Protein AF-A0A653DDN2-F1 (afdb_monomer_lite)

Secondary structure (DSSP, 8-state):
--SSHHHHHHHHHHHHHHHHHTTSTTS--------------------------PPPPPPPP-GGGGTSTTTTTTEEE-S---TTT----EEETTTTEEE-S-HHHHHHHHTSHHHHHHHHHHHHSPPHHHHT-THHHHHHHHHHHHHHHHHHHTT--TTHHHHHHHHHHHH-TT-HHHHH----HHHHHHIIIIIIIHHHHHHHHHH--

Sequence (209 aa):
MDRYLVKSSIEESRGTQRELQLLQECNGMSESTEPVASSSTSSSSSISTRKMKSKRRVHRFNNLWLEDENFKDWLVKSEKSTKTCGYEYAYCKVCDVTIFPNKTDILRHKKSDKHSSLTRTIQKNKKISSLLDKSHYYKVKTAEIKLAAALVEGNVPFLFMDTLAPLLPQIFPDSKIACDLASKRTKTTSIIKENLGKYFQNEICTHLR

Organism: Callosobruchus maculatus (NCBI:txid64391)

Foldseek 3Di:
DPDVVVVVVVVVVVVVVVVVVVVPVPDDDDDDDDDDDDDDDDDDDDDDPPDDPPDDDAAEADPVLCVDPLRVVFKDWDPPPPPVRRHTWIAGNQQRDTFGRDPVRVVVVCVDPSNVVSVVVVVPDDDVVVVPPCVLVVLLVVVLLVVLVVCVVVVHQQQVLQVVLVCQCVVCVPDPSSVPNDDHSVNSVCCCVPPVVVVVVVVVVVVVD

pLDDT: mean 73.75, std 21.45, range [27.23, 95.19]

Structure (mmCIF, N/CA/C/O backbone):
data_AF-A0A653DDN2-F1
#
_entry.id   AF-A0A653DDN2-F1
#
loop_
_atom_site.group_PDB
_atom_site.id
_atom_site.type_symbol
_atom_site.label_atom_id
_atom_site.label_alt_id
_atom_site.label_comp_id
_atom_site.label_asym_id
_atom_site.label_entity_id
_atom_site.label_seq_id
_atom_site.pdbx_PDB_ins_code
_atom_site.Cartn_x
_atom_site.Cartn_y
_atom_site.Cartn_z
_atom_site.occupancy
_atom_site.B_iso_or_equiv
_atom_site.auth_seq_id
_atom_site.auth_comp_id
_atom_site.auth_asym_id
_atom_site.auth_atom_id
_atom_site.pdbx_PDB_model_num
ATOM 1 N N . MET A 1 1 ? -5.060 33.738 6.399 1.00 50.16 1 MET A N 1
ATOM 2 C CA . MET A 1 1 ? -4.522 32.445 5.933 1.00 50.16 1 MET A CA 1
ATOM 3 C C . MET A 1 1 ? -3.633 32.710 4.711 1.00 50.16 1 MET A C 1
ATOM 5 O O . MET A 1 1 ? -3.815 32.085 3.683 1.00 50.16 1 MET A O 1
ATOM 9 N N . ASP A 1 2 ? -2.643 33.617 4.801 1.00 47.53 2 ASP A N 1
ATOM 10 C CA . ASP A 1 2 ? -2.108 34.294 3.593 1.00 47.53 2 ASP A CA 1
ATOM 11 C C . ASP A 1 2 ? -0.578 34.457 3.590 1.00 47.53 2 ASP A C 1
ATOM 13 O O . ASP A 1 2 ? -0.046 35.522 3.301 1.00 47.53 2 ASP A O 1
ATOM 17 N N . ARG A 1 3 ? 0.175 33.409 3.953 1.00 41.28 3 ARG A N 1
ATOM 18 C CA . ARG A 1 3 ? 1.652 33.397 3.789 1.00 41.28 3 ARG A CA 1
ATOM 19 C C . ARG A 1 3 ? 2.180 32.295 2.875 1.00 41.28 3 ARG A C 1
ATOM 21 O O . ARG A 1 3 ? 3.352 32.329 2.511 1.00 41.28 3 ARG A O 1
ATOM 28 N N . TYR A 1 4 ? 1.337 31.339 2.494 1.00 41.81 4 TYR A N 1
ATOM 29 C CA . TYR A 1 4 ? 1.745 30.208 1.658 1.00 41.81 4 TYR A CA 1
ATOM 30 C C . TYR A 1 4 ? 1.608 30.482 0.156 1.00 41.81 4 TYR A C 1
ATOM 32 O O . TYR A 1 4 ? 2.406 29.966 -0.617 1.00 41.81 4 TYR A O 1
ATOM 40 N N . LEU A 1 5 ? 0.685 31.356 -0.260 1.00 44.28 5 LEU A N 1
ATOM 41 C CA . LEU A 1 5 ? 0.476 31.657 -1.682 1.00 44.28 5 LEU A CA 1
ATOM 42 C C . LEU A 1 5 ? 1.588 32.537 -2.282 1.00 44.28 5 LEU A C 1
ATOM 44 O O . LEU A 1 5 ? 2.005 32.305 -3.411 1.00 44.28 5 LEU A O 1
ATOM 48 N N . VAL A 1 6 ? 2.167 33.459 -1.503 1.00 47.09 6 VAL A N 1
ATOM 49 C CA . VAL A 1 6 ? 3.211 34.391 -1.984 1.00 47.09 6 VAL A CA 1
ATOM 50 C C . VAL A 1 6 ? 4.551 33.696 -2.275 1.00 47.09 6 VAL A C 1
ATOM 52 O O . VAL A 1 6 ? 5.311 34.154 -3.122 1.00 47.09 6 VAL A O 1
ATOM 55 N N . LYS A 1 7 ? 4.852 32.565 -1.619 1.00 41.94 7 LYS A N 1
ATOM 56 C CA . LYS A 1 7 ? 6.116 31.841 -1.845 1.00 41.94 7 LYS A CA 1
ATOM 57 C C . LYS A 1 7 ? 6.149 31.098 -3.184 1.00 41.94 7 LYS A C 1
ATOM 59 O O . LYS A 1 7 ? 7.211 31.033 -3.790 1.00 41.94 7 LYS A O 1
ATOM 64 N N . SER A 1 8 ? 4.997 30.628 -3.670 1.00 43.97 8 SER A N 1
ATOM 65 C CA . SER A 1 8 ? 4.909 29.892 -4.940 1.00 43.97 8 SER A CA 1
ATOM 66 C C . SER A 1 8 ? 5.219 30.769 -6.163 1.00 43.97 8 SER A C 1
ATOM 68 O O . SER A 1 8 ? 6.001 30.372 -7.020 1.00 43.97 8 SER A O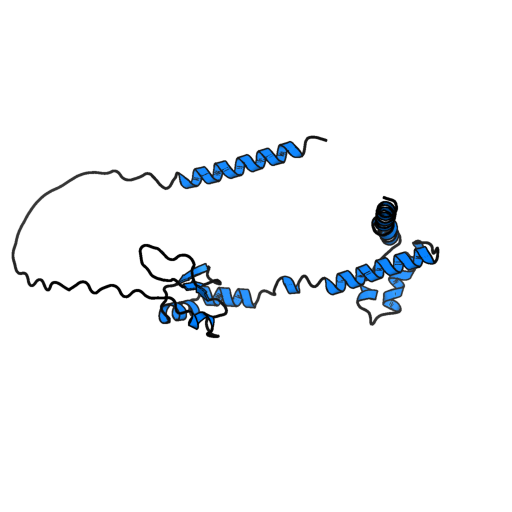 1
ATOM 70 N N . SER A 1 9 ? 4.732 32.014 -6.189 1.00 39.81 9 SER A N 1
ATOM 71 C CA . SER A 1 9 ? 4.960 32.931 -7.318 1.00 39.81 9 SER A CA 1
ATOM 72 C C . SER A 1 9 ? 6.394 33.483 -7.404 1.00 39.81 9 SER A C 1
ATOM 74 O O . SER A 1 9 ? 6.839 33.891 -8.478 1.00 39.81 9 SER A O 1
ATOM 76 N N . ILE A 1 10 ? 7.149 33.488 -6.296 1.00 46.50 10 ILE A N 1
ATOM 77 C CA . ILE A 1 10 ? 8.544 33.970 -6.267 1.00 46.50 10 ILE A CA 1
ATOM 78 C C . ILE A 1 10 ? 9.524 32.894 -6.769 1.00 46.50 10 ILE A C 1
ATOM 80 O O . ILE A 1 10 ? 10.566 33.238 -7.328 1.00 46.50 10 ILE A O 1
ATOM 84 N N . GLU A 1 11 ? 9.208 31.603 -6.619 1.00 43.03 11 GLU A N 1
ATOM 85 C CA . GLU A 1 11 ? 10.050 30.511 -7.136 1.00 43.03 11 GLU A CA 1
ATOM 86 C C . GLU A 1 11 ? 9.885 30.304 -8.649 1.00 43.03 11 GLU A C 1
ATOM 88 O O . GLU A 1 11 ? 10.879 30.072 -9.339 1.00 43.03 11 GLU A O 1
ATOM 93 N N . GLU A 1 12 ? 8.683 30.510 -9.193 1.00 44.47 12 GLU A N 1
ATOM 94 C CA . GLU A 1 12 ? 8.408 30.404 -10.637 1.00 44.47 12 GLU A CA 1
ATOM 95 C C . GLU A 1 12 ? 9.131 31.479 -11.470 1.00 44.47 12 GLU A C 1
ATOM 97 O O . GLU A 1 12 ? 9.590 31.220 -12.582 1.00 44.47 12 GLU A O 1
ATOM 102 N N . SER A 1 13 ? 9.337 32.669 -10.896 1.00 44.38 13 SER A N 1
ATOM 103 C CA . SER A 1 13 ? 10.037 33.780 -11.564 1.00 44.38 13 SER A CA 1
ATOM 104 C C . SER A 1 13 ? 11.568 33.627 -11.586 1.00 44.38 13 SER A C 1
ATOM 106 O O . SER A 1 13 ? 12.252 34.326 -12.331 1.00 44.38 13 SER A O 1
ATOM 108 N N . ARG A 1 14 ? 12.137 32.724 -10.771 1.00 44.31 14 ARG A N 1
ATOM 109 C CA . ARG A 1 14 ? 13.596 32.492 -10.685 1.00 44.31 14 ARG A CA 1
ATOM 110 C C . ARG A 1 14 ? 14.088 31.389 -11.623 1.00 44.31 14 ARG A C 1
ATOM 112 O O . ARG A 1 14 ? 15.281 31.354 -11.925 1.00 44.31 14 ARG A O 1
ATOM 119 N N . GLY A 1 15 ? 13.196 30.509 -12.082 1.00 41.41 15 GLY A N 1
ATOM 120 C CA . GLY A 1 15 ? 13.518 29.465 -13.061 1.00 41.41 15 GLY A CA 1
ATOM 121 C C . GLY A 1 15 ? 13.727 30.023 -14.470 1.00 41.41 15 GLY A C 1
ATOM 122 O O . GLY A 1 15 ? 14.688 29.665 -15.144 1.00 41.41 15 GLY A O 1
ATOM 123 N N . THR A 1 16 ? 12.901 30.987 -14.872 1.00 50.91 16 THR A N 1
ATOM 124 C CA . THR A 1 16 ? 12.880 31.544 -16.234 1.00 50.91 16 THR A CA 1
ATOM 125 C C . THR A 1 16 ? 14.055 32.476 -16.548 1.00 50.91 16 THR A C 1
ATOM 127 O O . THR A 1 16 ? 14.498 32.537 -17.693 1.00 50.91 16 THR A O 1
ATOM 130 N N . GLN A 1 17 ? 14.641 33.152 -15.550 1.00 42.66 17 GLN A N 1
ATOM 131 C CA . GLN A 1 17 ? 15.817 34.012 -15.769 1.00 42.66 17 GLN A CA 1
ATOM 132 C C . GLN A 1 17 ? 17.132 33.239 -15.954 1.00 42.66 17 GLN A C 1
ATOM 134 O O . GLN A 1 17 ? 18.019 33.712 -16.660 1.00 42.66 17 GLN A O 1
ATOM 139 N N . ARG A 1 18 ? 17.272 32.038 -15.373 1.00 44.75 18 ARG A N 1
ATOM 140 C CA . ARG A 1 18 ? 18.480 31.210 -15.557 1.00 44.75 18 ARG A CA 1
ATOM 141 C C . ARG A 1 18 ? 18.531 30.522 -16.919 1.00 44.75 18 ARG A C 1
ATOM 143 O O . ARG A 1 18 ? 19.618 30.287 -17.436 1.00 44.75 18 ARG A O 1
ATOM 150 N N . GLU A 1 19 ? 17.374 30.239 -17.507 1.00 43.59 19 GLU A N 1
ATOM 151 C CA . GLU A 1 19 ? 17.271 29.589 -18.816 1.00 43.59 19 GLU A CA 1
ATOM 152 C C . GLU A 1 19 ? 17.578 30.559 -19.972 1.00 43.59 19 GLU A C 1
ATOM 154 O O . GLU A 1 19 ? 18.193 30.172 -20.964 1.00 43.59 19 GLU A O 1
ATOM 159 N N . LEU A 1 20 ? 17.269 31.851 -19.801 1.00 46.97 20 LEU A N 1
ATOM 160 C CA . LEU A 1 20 ? 17.600 32.905 -20.770 1.00 46.97 20 LEU A CA 1
ATOM 161 C C . LEU A 1 20 ? 19.080 33.324 -20.756 1.00 46.97 20 LEU A C 1
ATOM 163 O O . LEU A 1 20 ? 19.569 33.836 -21.759 1.00 46.97 20 LEU A O 1
ATOM 167 N N . GLN A 1 21 ? 19.817 33.074 -19.670 1.00 44.03 21 GLN A N 1
ATOM 168 C CA . GLN A 1 21 ? 21.231 33.458 -19.584 1.00 44.03 21 GLN A CA 1
ATOM 169 C C . GLN A 1 21 ? 22.183 32.439 -20.240 1.00 44.03 21 GLN A C 1
ATOM 171 O O . GLN A 1 21 ? 23.237 32.826 -20.733 1.00 44.03 21 GLN A O 1
ATOM 176 N N . LEU A 1 22 ? 21.789 31.164 -20.345 1.00 45.53 22 LEU A N 1
ATOM 177 C CA . LEU A 1 22 ? 22.602 30.120 -20.990 1.00 45.53 22 LEU A CA 1
ATOM 178 C C . LEU A 1 22 ? 22.507 30.104 -22.525 1.00 45.53 22 LEU A C 1
ATOM 180 O O . LEU A 1 22 ? 23.356 29.510 -23.185 1.00 45.53 22 LEU A O 1
ATOM 184 N N . LEU A 1 23 ? 21.509 30.770 -23.115 1.00 42.84 23 LEU A N 1
ATOM 185 C CA . LEU A 1 23 ? 21.359 30.861 -24.574 1.00 42.84 23 LEU A CA 1
ATOM 186 C C . LEU A 1 23 ? 22.094 32.060 -25.195 1.00 42.84 23 LEU A C 1
ATOM 188 O O . LEU A 1 23 ? 22.211 32.129 -26.418 1.00 42.84 23 LEU A O 1
ATOM 192 N N . GLN A 1 24 ? 22.627 32.976 -24.382 1.00 46.59 24 GLN A N 1
ATOM 193 C CA . GLN A 1 24 ? 23.311 34.177 -24.869 1.00 46.59 24 GLN A CA 1
ATOM 194 C C . GLN A 1 24 ? 24.842 34.009 -24.989 1.00 46.59 24 GLN A C 1
ATOM 196 O O . GLN A 1 24 ? 25.486 34.795 -25.677 1.00 46.59 24 GLN A O 1
ATOM 201 N N . GLU A 1 25 ? 25.441 32.970 -24.396 1.00 40.81 25 GLU A N 1
ATOM 202 C CA . GLU A 1 25 ? 26.907 32.782 -24.364 1.00 40.81 25 GLU A CA 1
ATOM 203 C C . GLU A 1 25 ? 27.499 32.076 -25.603 1.00 40.81 25 GLU A C 1
ATOM 205 O O . GLU A 1 25 ? 28.709 31.894 -25.692 1.00 40.81 25 GLU A O 1
ATOM 210 N N . CYS A 1 26 ? 26.687 31.694 -26.596 1.00 38.41 26 CYS A N 1
ATOM 211 C CA . CYS A 1 26 ? 27.179 31.018 -27.811 1.00 38.41 26 CYS A CA 1
ATOM 212 C C . CYS A 1 26 ? 27.351 31.932 -29.036 1.00 38.41 26 CYS A C 1
ATOM 214 O O . CYS A 1 26 ? 27.778 31.454 -30.085 1.00 38.41 26 CYS A O 1
ATOM 216 N N . ASN A 1 27 ? 27.063 33.232 -28.926 1.00 46.31 27 ASN A N 1
ATOM 217 C CA . ASN A 1 27 ? 27.218 34.187 -30.025 1.00 46.31 27 ASN A CA 1
ATOM 218 C C . ASN A 1 27 ? 28.192 35.307 -29.639 1.00 46.31 27 ASN A C 1
ATOM 220 O O . ASN A 1 27 ? 27.782 36.371 -29.187 1.00 46.31 27 ASN A O 1
ATOM 224 N N . GLY A 1 28 ? 29.488 35.079 -29.852 1.00 34.41 28 GLY A N 1
ATOM 225 C CA . GLY A 1 28 ? 30.469 36.160 -29.798 1.00 34.41 28 GLY A CA 1
ATOM 226 C C . GLY A 1 28 ? 31.895 35.690 -29.577 1.00 34.41 28 GLY A C 1
ATOM 227 O O . GLY A 1 28 ? 32.361 35.719 -28.453 1.00 34.41 28 GLY A O 1
ATOM 228 N N . MET A 1 29 ? 32.590 35.292 -30.646 1.00 28.94 29 MET A N 1
ATOM 229 C CA . MET A 1 29 ? 33.992 35.678 -30.859 1.00 28.94 29 MET A CA 1
ATOM 230 C C . MET A 1 29 ? 34.437 35.255 -32.266 1.00 28.94 29 MET A C 1
ATOM 232 O O . MET A 1 29 ? 34.810 34.111 -32.512 1.00 28.94 29 MET A O 1
ATOM 236 N N . SER A 1 30 ? 34.408 36.204 -33.199 1.00 32.06 30 SER A N 1
ATOM 237 C CA . SER A 1 30 ? 35.214 36.156 -34.417 1.00 32.06 30 SER A CA 1
ATOM 238 C C . SER A 1 30 ? 35.640 37.575 -34.767 1.00 32.06 30 SER A C 1
ATOM 240 O O . SER A 1 30 ? 34.836 38.327 -35.306 1.00 32.06 30 SER A O 1
ATOM 242 N N . GLU A 1 31 ? 36.891 37.924 -34.479 1.00 27.62 31 GLU A N 1
ATOM 243 C CA . GLU A 1 31 ? 37.599 38.978 -35.204 1.00 27.62 31 GLU A CA 1
ATOM 244 C C . GLU A 1 31 ? 39.106 38.806 -35.017 1.00 27.62 31 GLU A C 1
ATOM 246 O O . GLU A 1 31 ? 39.598 38.813 -33.891 1.00 27.62 31 GLU A O 1
ATOM 251 N N . SER A 1 32 ? 39.826 38.609 -36.121 1.00 27.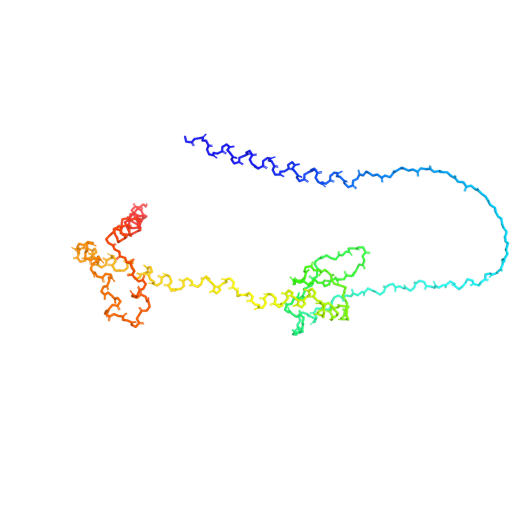23 32 SER A N 1
ATOM 252 C CA . SER A 1 32 ? 41.237 38.974 -36.293 1.00 27.23 32 SER A CA 1
ATOM 253 C C . SER A 1 32 ? 41.591 38.862 -37.775 1.00 27.23 32 SER A C 1
ATOM 255 O O . SER A 1 32 ? 41.591 37.779 -38.360 1.00 27.23 32 SER A O 1
ATOM 257 N N . THR A 1 33 ? 41.848 40.018 -38.364 1.00 31.41 33 THR A N 1
ATOM 258 C CA . THR A 1 33 ? 42.230 40.292 -39.749 1.00 31.41 33 THR A CA 1
ATOM 259 C C . THR A 1 33 ? 43.759 40.401 -39.927 1.00 31.41 33 THR A C 1
ATOM 261 O O . THR A 1 33 ? 44.426 40.958 -39.060 1.00 31.41 33 THR A O 1
ATOM 264 N N . GLU A 1 34 ? 44.231 39.975 -41.116 1.00 27.84 34 GLU A N 1
ATOM 265 C CA . GLU A 1 34 ? 45.371 40.499 -41.929 1.00 27.84 34 GLU A CA 1
ATOM 266 C C . GLU A 1 34 ? 46.830 40.055 -41.596 1.00 27.84 34 GLU A C 1
ATOM 268 O O . GLU A 1 34 ? 47.091 39.539 -40.514 1.00 27.84 34 GLU A O 1
ATOM 273 N N . PRO A 1 35 ? 47.839 40.301 -42.475 1.00 48.69 35 PRO A N 1
ATOM 274 C CA . PRO A 1 35 ? 48.050 39.776 -43.847 1.00 48.69 35 PRO A CA 1
ATOM 275 C C . PRO A 1 35 ? 49.519 39.301 -44.081 1.00 48.69 35 PRO A C 1
ATOM 277 O O . PRO A 1 35 ? 50.374 39.641 -43.282 1.00 48.69 35 PRO A O 1
ATOM 280 N N . VAL A 1 36 ? 49.871 38.594 -45.179 1.00 32.41 36 VAL A N 1
ATOM 281 C CA . VAL A 1 36 ? 51.218 38.681 -45.835 1.00 32.41 36 VAL A CA 1
ATOM 282 C C . VAL A 1 36 ? 51.334 37.884 -47.157 1.00 32.41 36 VAL A C 1
ATOM 284 O O . VAL A 1 36 ? 50.992 36.706 -47.230 1.00 32.41 36 VAL A O 1
ATOM 287 N N . ALA A 1 37 ? 51.882 38.545 -48.187 1.00 29.14 37 ALA A N 1
ATOM 288 C CA . ALA A 1 37 ? 52.377 38.026 -49.479 1.00 29.14 37 ALA A CA 1
ATOM 289 C C . ALA A 1 37 ? 53.865 37.556 -49.347 1.00 29.14 37 ALA A C 1
ATOM 291 O O . ALA A 1 37 ? 54.467 37.835 -48.318 1.00 29.14 37 ALA A O 1
ATOM 292 N N . SER A 1 38 ? 54.607 36.887 -50.253 1.00 31.12 38 SER A N 1
ATOM 293 C CA . SER A 1 38 ? 54.583 36.707 -51.720 1.00 31.12 38 SER A CA 1
ATOM 294 C C . SER A 1 38 ? 55.562 35.572 -52.163 1.00 31.12 38 SER A C 1
ATOM 296 O O . SER A 1 38 ? 56.568 35.375 -51.490 1.00 31.12 38 SER A O 1
ATOM 298 N N . SER A 1 39 ? 55.313 34.968 -53.349 1.00 32.12 39 SER A N 1
ATOM 299 C CA . SER A 1 39 ? 56.266 34.484 -54.410 1.00 32.12 39 SER A CA 1
ATOM 300 C C . SER A 1 39 ? 57.200 33.259 -54.143 1.00 32.12 39 SER A C 1
ATOM 302 O O . SER A 1 39 ? 57.726 33.127 -53.053 1.00 32.12 39 SER A O 1
ATOM 304 N N . SER A 1 40 ? 57.543 32.315 -55.055 1.00 32.09 40 SER A N 1
ATOM 305 C CA . SER A 1 40 ? 57.431 32.173 -56.534 1.00 32.09 40 SER A CA 1
ATOM 306 C C . SER A 1 40 ? 57.753 30.725 -57.033 1.00 32.09 40 SER A C 1
ATOM 308 O O . SER A 1 40 ? 58.585 30.058 -56.428 1.00 32.09 40 SER A O 1
ATOM 310 N N . THR A 1 41 ? 57.195 30.352 -58.213 1.00 28.38 41 THR A N 1
ATOM 311 C CA . THR A 1 41 ? 57.696 29.453 -59.320 1.00 28.38 41 THR A CA 1
ATOM 312 C C . THR A 1 41 ? 57.879 27.929 -59.085 1.00 28.38 41 THR A C 1
ATOM 314 O O . THR A 1 41 ? 58.427 27.545 -58.069 1.00 28.38 41 THR A O 1
ATOM 317 N N . SER A 1 42 ? 57.536 26.965 -59.969 1.00 30.88 42 SER A N 1
ATOM 318 C CA . SER A 1 42 ? 57.114 26.949 -61.392 1.00 30.88 42 SER A CA 1
ATOM 319 C C . SER A 1 42 ? 56.605 25.551 -61.866 1.00 30.88 42 SER A C 1
ATOM 321 O O . SER A 1 42 ? 57.208 24.541 -61.522 1.00 30.88 42 SER A O 1
ATOM 323 N N . SER A 1 43 ? 55.595 25.558 -62.758 1.00 34.34 43 SER A N 1
ATOM 324 C CA . SER A 1 43 ? 55.386 24.694 -63.958 1.00 34.34 43 SER A CA 1
ATOM 325 C C . SER A 1 43 ? 54.802 23.254 -63.913 1.00 34.34 43 SER A C 1
ATOM 327 O O . SER A 1 43 ? 55.493 22.306 -63.570 1.00 34.34 43 SER A O 1
ATOM 329 N N . SER A 1 44 ? 53.575 23.143 -64.473 1.00 31.33 44 SER A N 1
ATOM 330 C CA . SER A 1 44 ? 53.076 22.192 -65.518 1.00 31.33 44 SER A CA 1
ATOM 331 C C . SER A 1 44 ? 53.062 20.672 -65.221 1.00 31.33 44 SER A C 1
ATOM 333 O O . SER A 1 44 ? 54.075 20.104 -64.858 1.00 31.33 44 SER A O 1
ATOM 335 N N . SER A 1 45 ? 51.998 19.875 -65.401 1.00 32.84 45 SER A N 1
ATOM 336 C CA . SER A 1 45 ? 50.925 19.893 -66.407 1.00 32.84 45 SER A CA 1
ATOM 337 C C . SER A 1 45 ? 49.685 19.123 -65.921 1.00 32.84 45 SER A C 1
ATOM 339 O O . SER A 1 45 ? 49.763 18.157 -65.166 1.00 32.84 45 SER A O 1
ATOM 341 N N . SER A 1 46 ? 48.527 19.562 -66.397 1.00 37.56 46 SER A N 1
ATOM 342 C CA . SER A 1 46 ? 47.177 19.142 -66.039 1.00 37.56 46 SER A CA 1
ATOM 343 C C . SER A 1 46 ? 46.662 17.954 -66.863 1.00 37.56 46 SER A C 1
ATOM 345 O O . SER A 1 46 ? 46.629 18.002 -68.088 1.00 37.56 46 SER A O 1
ATOM 347 N N . ILE A 1 47 ? 46.110 16.941 -66.186 1.00 40.00 47 ILE A N 1
ATOM 348 C CA . ILE A 1 47 ? 45.043 16.087 -66.737 1.00 40.00 47 ILE A CA 1
ATOM 349 C C . ILE A 1 47 ? 43.878 16.141 -65.745 1.00 40.00 47 ILE A C 1
ATOM 351 O O . ILE A 1 47 ? 43.805 15.394 -64.770 1.00 40.00 47 ILE A O 1
ATOM 355 N N . SER A 1 48 ? 42.971 17.095 -65.963 1.00 44.50 48 SER A N 1
ATOM 356 C CA . SER A 1 48 ? 41.732 17.218 -65.195 1.00 44.50 48 SER A CA 1
ATOM 357 C C . SER A 1 48 ? 40.730 16.184 -65.704 1.00 44.50 48 SER A C 1
ATOM 359 O O . SER A 1 48 ? 40.001 16.423 -66.666 1.00 44.50 48 SER A O 1
ATOM 361 N N . THR A 1 49 ? 40.665 15.022 -65.052 1.00 41.69 49 THR A N 1
ATOM 362 C CA . THR A 1 49 ? 39.472 14.179 -65.167 1.00 41.69 49 THR A CA 1
ATOM 363 C C . THR A 1 49 ? 38.374 14.832 -64.331 1.00 41.69 49 THR A C 1
ATOM 365 O O . THR A 1 49 ? 38.365 14.765 -63.100 1.00 41.69 49 THR A O 1
ATOM 368 N N . ARG A 1 50 ? 37.436 15.525 -64.990 1.00 55.62 50 ARG A N 1
ATOM 369 C CA . ARG A 1 50 ? 36.201 15.984 -64.339 1.00 55.62 50 ARG A CA 1
ATOM 370 C C . ARG A 1 50 ? 35.430 14.750 -63.869 1.00 55.62 50 A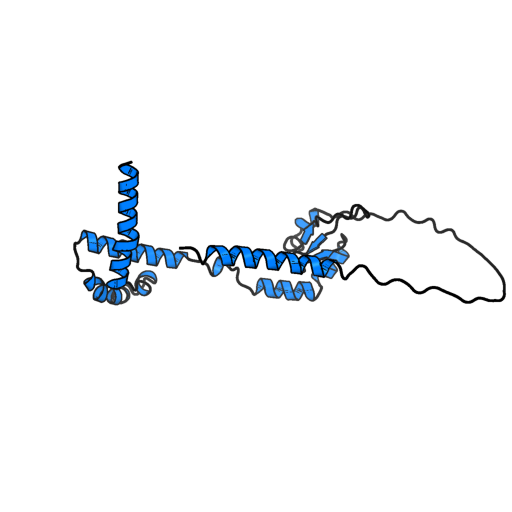RG A C 1
ATOM 372 O O . ARG A 1 50 ? 34.662 14.167 -64.628 1.00 55.62 50 ARG A O 1
ATOM 379 N N . LYS A 1 51 ? 35.626 14.339 -62.611 1.00 55.53 51 LYS A N 1
ATOM 380 C CA . LYS A 1 51 ? 34.751 13.362 -61.953 1.00 55.53 51 LYS A CA 1
ATOM 381 C C . LYS A 1 51 ? 33.347 13.955 -61.923 1.00 55.53 51 LYS A C 1
ATOM 383 O O . LYS A 1 51 ? 33.077 14.883 -61.159 1.00 55.53 51 LYS A O 1
ATOM 388 N N . MET A 1 52 ? 32.456 13.421 -62.757 1.00 57.91 52 MET A N 1
ATOM 389 C CA . MET A 1 52 ? 31.027 13.675 -62.628 1.00 57.91 52 MET A CA 1
ATOM 390 C C . MET A 1 52 ? 30.607 13.360 -61.191 1.00 57.91 52 MET A C 1
ATOM 392 O O . MET A 1 52 ? 30.832 12.261 -60.682 1.00 57.91 52 MET A O 1
ATOM 396 N N . LYS A 1 53 ? 30.045 14.356 -60.503 1.00 59.41 53 LYS A N 1
ATOM 397 C CA . LYS A 1 53 ? 29.608 14.226 -59.113 1.00 59.41 53 LYS A CA 1
ATOM 398 C C . LYS A 1 53 ? 28.376 13.317 -59.106 1.00 59.41 53 LYS A C 1
ATOM 400 O O . LYS A 1 53 ? 27.279 13.757 -59.435 1.00 59.41 53 LYS A O 1
ATOM 405 N N . SER A 1 54 ? 28.576 12.037 -58.789 1.00 60.97 54 SER A N 1
ATOM 406 C CA . SER A 1 54 ? 27.500 11.046 -58.680 1.00 60.97 54 SER A CA 1
ATOM 407 C C . SER A 1 54 ? 26.391 11.567 -57.766 1.00 60.97 54 SER A C 1
ATOM 409 O O . SER A 1 54 ? 26.665 12.041 -56.658 1.00 60.97 54 SER A O 1
ATOM 411 N N . LYS A 1 55 ? 25.134 11.455 -58.212 1.00 63.62 55 LYS A N 1
ATOM 412 C CA . LYS A 1 55 ? 23.952 11.793 -57.408 1.00 63.62 55 LYS A CA 1
ATOM 413 C C . LYS A 1 55 ? 24.033 11.023 -56.082 1.00 63.62 55 LYS A C 1
ATOM 415 O O . LYS A 1 55 ? 24.256 9.812 -56.085 1.00 63.62 55 LYS A O 1
ATOM 420 N N . ARG A 1 56 ? 23.926 11.721 -54.943 1.00 65.75 56 ARG A N 1
ATO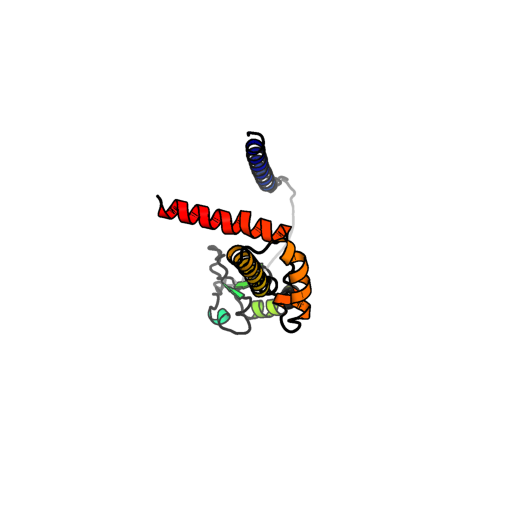M 421 C CA . ARG A 1 56 ? 24.000 11.084 -53.616 1.00 65.75 56 ARG A CA 1
ATOM 422 C C . ARG A 1 56 ? 22.817 10.128 -53.463 1.00 65.75 56 ARG A C 1
ATOM 424 O O . ARG A 1 56 ? 21.670 10.537 -53.633 1.00 65.75 56 ARG A O 1
ATOM 431 N N . ARG A 1 57 ? 23.099 8.859 -53.162 1.00 68.50 57 ARG A N 1
ATOM 432 C CA . ARG A 1 57 ? 22.072 7.857 -52.862 1.00 68.50 57 ARG A CA 1
ATOM 433 C C . ARG A 1 57 ? 21.403 8.232 -51.543 1.00 68.50 57 ARG A C 1
ATOM 435 O O . ARG A 1 57 ? 22.062 8.263 -50.510 1.00 68.50 57 ARG A O 1
ATOM 442 N N . VAL A 1 58 ? 20.104 8.507 -51.589 1.00 69.81 58 VAL A N 1
ATOM 443 C CA . VAL A 1 58 ? 19.305 8.746 -50.386 1.00 69.81 58 VAL A CA 1
ATOM 444 C C . VAL A 1 58 ? 18.899 7.395 -49.806 1.00 69.81 58 VAL A C 1
ATOM 446 O O . VAL A 1 58 ? 18.283 6.582 -50.493 1.00 69.81 58 VAL A O 1
ATOM 449 N N . HIS A 1 59 ? 19.268 7.149 -48.554 1.00 70.38 59 HIS A N 1
ATOM 450 C CA . HIS A 1 59 ? 18.892 5.948 -47.821 1.00 70.38 59 HIS A CA 1
ATOM 451 C C . HIS A 1 59 ? 17.574 6.191 -47.084 1.00 70.38 59 HIS A C 1
ATOM 453 O O . HIS A 1 59 ? 17.455 7.133 -46.296 1.00 70.38 59 HIS A O 1
ATOM 459 N N . ARG A 1 60 ? 16.584 5.349 -47.380 1.00 75.62 60 ARG A N 1
ATOM 460 C CA . ARG A 1 60 ? 15.275 5.343 -46.722 1.00 75.62 60 ARG A CA 1
ATOM 461 C C . ARG A 1 60 ? 15.280 4.321 -45.597 1.00 75.62 60 ARG A C 1
ATOM 463 O O . ARG A 1 60 ? 15.956 3.296 -45.695 1.00 75.62 60 ARG A O 1
ATOM 470 N N . PHE A 1 61 ? 14.537 4.608 -44.542 1.00 77.31 61 PHE A N 1
ATOM 471 C CA . PHE A 1 61 ? 14.420 3.713 -43.409 1.00 77.31 61 PHE A CA 1
ATOM 472 C C . PHE A 1 61 ? 13.489 2.565 -43.792 1.00 77.31 61 PHE A C 1
ATOM 474 O O . PHE A 1 61 ? 12.387 2.785 -44.293 1.00 77.31 61 PHE A O 1
ATOM 481 N N . ASN A 1 62 ? 13.935 1.327 -43.589 1.00 78.38 62 ASN A N 1
ATOM 482 C CA . ASN A 1 62 ? 13.108 0.173 -43.899 1.00 78.38 62 ASN A CA 1
ATOM 483 C C . ASN A 1 62 ? 12.213 -0.159 -42.699 1.00 78.38 62 ASN A C 1
ATOM 485 O O . ASN A 1 62 ? 12.710 -0.590 -41.661 1.00 78.38 62 ASN A O 1
ATOM 489 N N . ASN A 1 63 ? 10.896 0.005 -42.858 1.00 76.38 63 ASN A N 1
ATOM 490 C CA . ASN A 1 63 ? 9.926 -0.319 -41.808 1.00 76.38 63 ASN A CA 1
ATOM 491 C C . ASN A 1 63 ? 9.928 -1.811 -41.436 1.00 76.38 63 ASN A C 1
ATOM 493 O O . ASN A 1 63 ? 9.599 -2.131 -40.302 1.00 76.38 63 ASN A O 1
ATOM 497 N N . LEU A 1 64 ? 10.379 -2.706 -42.327 1.00 77.62 64 LEU A N 1
ATOM 498 C CA . LEU A 1 64 ? 10.504 -4.140 -42.029 1.00 77.62 64 LEU A CA 1
ATOM 499 C C . LEU A 1 64 ? 11.481 -4.411 -40.869 1.00 77.62 64 LEU A C 1
ATOM 501 O O . LEU A 1 64 ? 11.337 -5.394 -40.152 1.00 77.62 64 LEU A O 1
ATOM 505 N N . TRP A 1 65 ? 12.429 -3.502 -40.603 1.00 80.62 65 TRP A N 1
ATOM 506 C CA . TRP A 1 65 ? 13.316 -3.619 -39.440 1.00 80.62 65 TRP A CA 1
ATOM 507 C C . TRP A 1 65 ? 12.593 -3.444 -38.097 1.00 80.62 65 TRP A C 1
ATOM 509 O O . TRP A 1 65 ? 13.171 -3.774 -37.070 1.00 80.62 65 TRP A O 1
ATOM 519 N N . LEU A 1 66 ? 11.359 -2.926 -38.067 1.00 75.56 66 LEU A N 1
ATOM 520 C CA . LEU A 1 66 ? 10.546 -2.891 -36.840 1.00 75.56 66 LEU A CA 1
ATOM 521 C C . LEU A 1 66 ? 9.884 -4.243 -36.550 1.00 75.56 66 LEU A C 1
ATOM 523 O O . LEU A 1 66 ? 9.465 -4.483 -35.419 1.00 75.56 66 LEU A O 1
ATOM 527 N N . GLU A 1 67 ? 9.766 -5.103 -37.558 1.00 72.00 67 GLU A N 1
ATOM 528 C CA . GLU A 1 67 ? 9.126 -6.416 -37.454 1.00 72.00 67 GLU A CA 1
ATOM 529 C C . GLU A 1 67 ? 10.146 -7.516 -37.138 1.00 72.00 67 GLU A C 1
ATOM 531 O O . GLU A 1 67 ? 9.806 -8.491 -36.470 1.00 72.00 67 GLU A O 1
ATOM 536 N N . ASP A 1 68 ? 11.406 -7.318 -37.535 1.00 77.00 68 ASP A N 1
ATOM 537 C CA . ASP A 1 68 ? 12.522 -8.211 -37.224 1.00 77.00 68 ASP A CA 1
ATOM 538 C C . ASP A 1 68 ? 12.745 -8.351 -35.700 1.00 77.00 68 ASP A C 1
ATOM 540 O O . ASP A 1 68 ? 13.026 -7.369 -34.998 1.00 77.00 68 ASP A O 1
ATOM 544 N N . GLU A 1 69 ? 12.750 -9.594 -35.196 1.00 71.81 69 GLU A N 1
ATOM 545 C CA . GLU A 1 69 ? 12.996 -9.929 -33.776 1.00 71.81 69 GLU A CA 1
ATOM 546 C C . GLU A 1 69 ? 14.307 -9.331 -33.239 1.00 71.81 69 GLU A C 1
ATOM 548 O O . GLU A 1 69 ? 14.433 -8.981 -32.069 1.00 71.81 69 GLU A O 1
ATOM 553 N N . ASN A 1 70 ? 15.301 -9.147 -34.108 1.00 74.56 70 ASN A N 1
ATOM 554 C CA . ASN A 1 70 ? 16.619 -8.659 -33.720 1.00 74.56 70 ASN A CA 1
ATOM 555 C C . ASN A 1 70 ? 16.672 -7.158 -33.388 1.00 74.56 70 ASN A C 1
ATOM 557 O O . ASN A 1 70 ? 17.672 -6.731 -32.784 1.00 74.56 70 ASN A O 1
ATOM 561 N N . PHE A 1 71 ? 15.677 -6.379 -33.826 1.00 79.44 71 PHE A N 1
ATOM 562 C CA . PHE A 1 71 ? 15.681 -4.910 -33.813 1.00 79.44 71 PHE A CA 1
ATOM 563 C C . PHE A 1 71 ? 14.429 -4.297 -33.167 1.00 79.44 71 PHE A C 1
ATOM 565 O O . PHE A 1 71 ? 14.525 -3.198 -32.615 1.00 79.44 71 PHE A O 1
ATOM 572 N N . LYS A 1 72 ? 13.292 -5.006 -33.176 1.00 77.25 72 LYS A N 1
ATOM 573 C CA . LYS A 1 72 ? 11.992 -4.552 -32.651 1.00 77.25 72 LYS A CA 1
ATOM 574 C C . LYS A 1 72 ? 12.037 -4.010 -31.220 1.00 77.25 72 LYS A C 1
ATOM 576 O O . LYS A 1 72 ? 11.338 -3.051 -30.897 1.00 77.25 72 LYS A O 1
ATOM 581 N N . ASP A 1 73 ? 12.885 -4.588 -30.374 1.00 80.94 73 ASP A N 1
ATOM 582 C CA . ASP A 1 73 ? 12.924 -4.257 -28.948 1.00 80.94 73 ASP A CA 1
ATOM 583 C C . ASP A 1 73 ? 13.466 -2.848 -28.647 1.00 80.94 73 ASP A C 1
ATOM 585 O O . ASP A 1 73 ? 13.141 -2.270 -27.609 1.00 80.94 73 ASP A O 1
ATOM 589 N N . TRP A 1 74 ? 14.284 -2.268 -29.533 1.00 86.50 74 TRP A N 1
ATOM 590 C CA . TRP A 1 74 ? 15.012 -1.022 -29.240 1.00 86.50 74 TRP A CA 1
ATOM 591 C C . TRP A 1 74 ? 15.081 -0.016 -30.396 1.00 86.50 74 TRP A C 1
ATOM 593 O O . TRP A 1 74 ? 15.373 1.160 -30.149 1.00 86.50 74 TRP A O 1
ATOM 603 N N . LEU A 1 75 ? 14.824 -0.443 -31.636 1.00 87.88 75 LEU A N 1
ATOM 604 C CA . LEU A 1 75 ? 14.902 0.395 -32.831 1.00 87.88 75 LEU A CA 1
ATOM 605 C C . LEU A 1 75 ? 13.557 1.074 -33.117 1.00 87.88 75 LEU A C 1
ATOM 607 O O . LEU A 1 75 ? 12.513 0.429 -33.149 1.00 87.88 75 LEU A O 1
ATOM 611 N N . VAL A 1 76 ? 13.580 2.382 -33.368 1.00 85.50 76 VAL A N 1
ATOM 612 C CA . VAL A 1 76 ? 12.406 3.178 -33.756 1.00 85.50 76 VAL A CA 1
ATOM 613 C C . VAL A 1 76 ? 12.747 4.097 -34.922 1.00 85.50 76 VAL A C 1
ATOM 615 O O . VAL A 1 76 ? 13.900 4.480 -35.106 1.00 85.50 76 VAL A O 1
ATOM 618 N N . LYS A 1 77 ? 11.747 4.462 -35.727 1.00 82.75 77 LYS A N 1
ATOM 619 C CA . LYS A 1 77 ? 11.902 5.476 -36.774 1.00 82.75 77 LYS A CA 1
ATOM 620 C C . LYS A 1 77 ? 12.080 6.859 -36.140 1.00 82.75 77 LYS A C 1
ATOM 622 O O . LYS A 1 77 ? 11.282 7.261 -35.300 1.00 82.75 77 LYS A O 1
ATOM 627 N N . SER A 1 78 ? 13.124 7.590 -36.521 1.00 78.62 78 SER A N 1
ATOM 628 C CA . SER A 1 78 ? 13.339 8.942 -36.004 1.00 78.62 78 SER A CA 1
ATOM 629 C C . SER A 1 78 ? 12.369 9.933 -36.650 1.00 78.62 78 SER A C 1
ATOM 631 O O . SER A 1 78 ? 12.213 9.946 -37.869 1.00 78.62 78 SER A O 1
ATOM 633 N N . GLU A 1 79 ? 11.770 10.806 -35.841 1.00 67.94 79 GLU A N 1
ATOM 634 C CA . GLU A 1 79 ? 10.947 11.932 -36.308 1.00 67.94 79 GLU A CA 1
ATOM 635 C C . GLU A 1 79 ? 11.797 13.089 -36.863 1.00 67.94 79 GLU A C 1
ATOM 637 O O . GLU A 1 79 ? 11.318 13.933 -37.619 1.00 67.94 79 GLU A O 1
ATOM 642 N N . LYS A 1 80 ? 13.103 13.104 -36.558 1.00 62.94 80 LYS A N 1
ATOM 643 C CA . LYS A 1 80 ? 14.052 14.097 -37.072 1.00 62.94 80 LYS A CA 1
ATOM 644 C C . LYS A 1 80 ? 14.405 13.785 -38.531 1.00 62.94 80 LYS A C 1
ATOM 646 O O . LYS A 1 80 ? 15.520 13.369 -38.839 1.00 62.94 80 LYS A O 1
ATOM 651 N N . SER A 1 81 ? 13.463 13.990 -39.451 1.00 58.69 81 SER A N 1
ATOM 652 C CA . SER A 1 81 ? 13.786 14.080 -40.874 1.00 58.69 81 SER A CA 1
ATOM 653 C C . SER A 1 81 ? 14.434 15.440 -41.116 1.00 58.69 81 SER A C 1
ATOM 655 O O . SER A 1 81 ? 13.756 16.472 -41.145 1.00 58.69 81 SER A O 1
ATOM 657 N N . THR A 1 82 ? 15.755 15.484 -41.262 1.00 56.06 82 THR A N 1
ATOM 658 C CA . THR A 1 82 ? 16.412 16.729 -41.655 1.00 56.06 82 THR A CA 1
ATOM 659 C C . THR A 1 82 ? 15.967 17.057 -43.082 1.00 56.06 82 THR A C 1
ATOM 661 O O . THR A 1 82 ? 16.377 16.391 -44.038 1.00 56.06 82 THR A O 1
ATOM 664 N N . LYS A 1 83 ? 15.107 18.078 -43.234 1.00 55.53 83 LYS A N 1
ATOM 665 C CA . LYS A 1 83 ? 14.539 18.530 -44.523 1.00 55.53 83 LYS A CA 1
ATOM 666 C C . LYS A 1 83 ? 15.615 18.842 -45.577 1.00 55.53 83 LYS A C 1
ATOM 668 O O . LYS A 1 83 ? 15.334 18.826 -46.768 1.00 55.53 83 LYS A O 1
ATOM 673 N N . THR A 1 84 ? 16.851 19.077 -45.142 1.00 56.50 84 THR A N 1
ATOM 674 C CA . THR A 1 84 ? 18.020 19.380 -45.974 1.00 56.50 84 THR A CA 1
ATOM 675 C C . THR A 1 84 ? 18.676 18.157 -46.630 1.00 56.50 84 THR A C 1
ATOM 677 O O . THR A 1 84 ? 19.406 18.330 -47.604 1.00 56.50 84 THR A O 1
ATOM 680 N N . CYS A 1 85 ? 18.434 16.930 -46.146 1.00 58.47 85 CYS A N 1
ATOM 681 C CA . CYS A 1 85 ? 19.200 15.743 -46.564 1.00 58.47 85 CYS A CA 1
ATOM 682 C C . CYS A 1 85 ? 18.345 14.589 -47.120 1.00 58.47 85 CYS A C 1
ATOM 684 O O . CYS A 1 85 ? 18.890 13.694 -47.762 1.00 58.47 85 CYS A O 1
ATOM 686 N N . GLY A 1 86 ? 17.031 14.578 -46.867 1.00 64.12 86 GLY A N 1
ATOM 687 C CA . GLY A 1 86 ? 16.098 13.555 -47.369 1.00 64.12 86 GLY A CA 1
ATOM 688 C C . GLY A 1 86 ? 16.268 12.143 -46.782 1.00 64.12 86 GLY A C 1
ATOM 689 O O . GLY A 1 86 ? 15.564 11.233 -47.212 1.00 64.12 86 GLY A O 1
ATOM 690 N N . TYR A 1 87 ? 17.183 11.941 -45.827 1.00 66.12 87 TYR A N 1
ATOM 691 C CA . TYR A 1 87 ? 17.368 10.662 -45.135 1.00 66.12 87 TYR A CA 1
ATOM 692 C C . TYR A 1 87 ? 16.327 10.473 -44.032 1.00 66.12 87 TYR A C 1
ATOM 694 O O . TYR A 1 87 ? 16.029 11.399 -43.275 1.00 66.12 87 TYR A O 1
ATOM 702 N N . GLU A 1 88 ? 15.836 9.245 -43.898 1.00 73.94 88 GLU A N 1
ATOM 703 C CA . GLU A 1 88 ? 15.032 8.824 -42.751 1.00 73.94 88 GLU A CA 1
ATOM 704 C C . GLU A 1 88 ? 15.952 8.125 -41.749 1.00 73.94 88 GLU A C 1
ATOM 706 O O . GLU A 1 88 ? 16.456 7.042 -42.026 1.00 73.94 88 GLU A O 1
ATOM 711 N N . TYR A 1 89 ? 16.221 8.740 -40.600 1.00 79.88 89 TYR A N 1
ATOM 712 C CA . TYR A 1 89 ? 17.129 8.165 -39.607 1.00 79.88 89 TYR A CA 1
ATOM 713 C C . TYR A 1 89 ? 16.440 7.110 -38.740 1.00 79.88 89 TYR A C 1
ATOM 715 O O . TYR A 1 89 ? 15.239 7.178 -38.469 1.00 79.88 89 TYR A O 1
ATOM 723 N N . ALA A 1 90 ? 17.229 6.155 -38.256 1.00 83.88 90 ALA A N 1
ATOM 724 C CA . ALA A 1 90 ? 16.812 5.257 -37.193 1.00 83.88 90 ALA A CA 1
ATOM 725 C C . ALA A 1 90 ? 17.153 5.876 -35.830 1.00 83.88 90 ALA A C 1
ATOM 727 O O . ALA A 1 90 ? 18.083 6.671 -35.712 1.00 83.88 90 ALA A O 1
ATOM 728 N N . TYR A 1 91 ? 16.422 5.514 -34.788 1.00 87.62 91 TYR A N 1
ATOM 729 C CA . TYR A 1 91 ? 16.647 5.969 -33.424 1.00 87.62 91 TYR A CA 1
ATOM 730 C C . TYR A 1 91 ? 16.706 4.772 -32.481 1.00 87.62 91 TYR A C 1
ATOM 732 O O . TYR A 1 91 ? 15.874 3.868 -32.554 1.00 87.62 91 TYR A O 1
ATOM 740 N N . CYS A 1 92 ? 17.704 4.763 -31.604 1.00 89.50 92 CYS A N 1
ATOM 741 C CA . CYS A 1 92 ? 17.830 3.765 -30.556 1.00 89.50 92 CYS A CA 1
ATOM 742 C C . CYS A 1 92 ? 17.238 4.308 -29.258 1.00 89.50 92 CYS A C 1
ATOM 744 O O . CYS A 1 92 ? 17.789 5.249 -28.697 1.00 89.50 92 CYS A O 1
ATOM 746 N N . LYS A 1 93 ? 16.175 3.670 -28.756 1.00 87.25 93 LYS A N 1
ATOM 747 C CA . LYS A 1 93 ? 15.556 3.987 -27.453 1.00 87.25 93 LYS A CA 1
ATOM 748 C C . LYS A 1 93 ? 16.446 3.670 -26.256 1.00 87.25 93 LYS A C 1
ATOM 750 O O . LYS A 1 93 ? 16.223 4.176 -25.169 1.00 87.25 93 LYS A O 1
ATOM 755 N N . VAL A 1 94 ? 17.379 2.736 -26.430 1.00 86.88 94 VAL A N 1
ATOM 756 C CA . VAL A 1 94 ? 18.269 2.314 -25.347 1.00 86.88 94 VAL A CA 1
ATOM 757 C C . VAL A 1 94 ? 19.371 3.350 -25.190 1.00 86.88 94 VAL A C 1
ATOM 759 O O . VAL A 1 94 ? 19.592 3.831 -24.097 1.00 86.88 94 VAL A O 1
ATOM 762 N N . CYS A 1 95 ? 20.052 3.723 -26.272 1.00 86.50 95 CYS A N 1
ATOM 763 C CA . CYS A 1 95 ? 21.209 4.618 -26.215 1.00 86.50 95 CYS A CA 1
ATOM 764 C C . CYS A 1 95 ? 20.879 6.101 -26.414 1.00 86.50 95 CYS A C 1
ATOM 766 O O . CYS A 1 95 ? 21.798 6.909 -26.341 1.00 86.50 95 CYS A O 1
ATOM 768 N N . ASP A 1 96 ? 19.634 6.438 -26.751 1.00 86.06 96 ASP A N 1
ATOM 769 C CA . ASP A 1 96 ? 19.176 7.779 -27.132 1.00 86.06 96 ASP A CA 1
ATOM 770 C C . ASP A 1 96 ? 19.978 8.424 -28.278 1.00 86.06 96 ASP A C 1
ATOM 772 O O . ASP A 1 96 ? 20.192 9.635 -28.335 1.00 86.06 96 ASP A O 1
ATOM 776 N N . VAL A 1 97 ? 20.413 7.607 -29.242 1.00 87.06 97 VAL A N 1
ATOM 777 C CA . VAL A 1 97 ? 21.243 8.032 -30.382 1.00 87.06 97 VAL A CA 1
ATOM 778 C C . VAL A 1 97 ? 20.503 7.827 -31.703 1.00 87.06 97 VAL A C 1
ATOM 780 O O . VAL A 1 97 ? 19.830 6.814 -31.912 1.00 87.06 97 VAL A O 1
ATOM 783 N N . THR A 1 98 ? 20.667 8.781 -32.624 1.00 87.31 98 THR A N 1
ATOM 784 C CA . THR A 1 98 ? 20.239 8.637 -34.022 1.00 87.31 98 THR A CA 1
ATOM 785 C C . THR A 1 98 ? 21.286 7.860 -34.818 1.00 87.31 98 THR A C 1
ATOM 787 O O . THR A 1 98 ? 22.484 8.126 -34.743 1.00 87.31 98 THR A O 1
ATOM 790 N N . ILE A 1 99 ? 20.837 6.860 -35.568 1.00 86.12 99 ILE A N 1
ATOM 791 C CA . ILE A 1 99 ? 21.666 5.941 -36.344 1.00 86.12 99 ILE A CA 1
ATOM 792 C C . ILE A 1 99 ? 21.327 6.132 -37.820 1.00 86.12 99 ILE A C 1
ATOM 794 O O . ILE A 1 99 ? 20.171 6.337 -38.203 1.00 86.12 99 ILE A O 1
ATOM 798 N N . PHE A 1 100 ? 22.350 6.062 -38.665 1.00 83.00 100 PHE A N 1
ATOM 799 C CA . PHE A 1 100 ? 22.171 6.116 -40.107 1.00 83.00 100 PHE A CA 1
ATOM 800 C C . PHE A 1 100 ? 21.362 4.896 -40.605 1.00 83.00 100 PHE A C 1
ATOM 802 O O . PHE A 1 100 ? 21.585 3.790 -40.106 1.00 83.00 100 PHE A O 1
ATOM 809 N N . PRO A 1 101 ? 20.437 5.054 -41.575 1.00 80.56 101 PRO A N 1
ATOM 810 C CA . PRO A 1 101 ? 19.548 3.985 -42.055 1.00 80.56 101 PRO A CA 1
ATOM 811 C C . PRO A 1 101 ? 20.257 2.963 -42.961 1.00 80.56 101 PRO A C 1
ATOM 813 O O . PRO A 1 101 ? 19.881 2.731 -44.108 1.00 80.56 101 PRO A O 1
ATOM 816 N N . ASN A 1 102 ? 21.291 2.322 -42.429 1.00 85.69 102 ASN A N 1
ATOM 817 C CA . ASN A 1 102 ? 21.993 1.203 -43.037 1.00 85.69 102 ASN A CA 1
ATOM 818 C C . ASN A 1 102 ? 21.971 0.019 -42.077 1.00 85.69 102 ASN A C 1
ATOM 820 O O . ASN A 1 102 ? 22.323 0.144 -40.903 1.00 85.69 102 ASN A O 1
ATOM 824 N N . LYS A 1 103 ? 21.662 -1.169 -42.602 1.00 83.38 103 LYS A N 1
ATOM 825 C CA . LYS A 1 103 ? 21.634 -2.406 -41.808 1.00 83.38 103 LYS A CA 1
ATOM 826 C C . LYS A 1 103 ? 22.972 -2.681 -41.111 1.00 83.38 103 LYS A C 1
ATOM 828 O O . LYS A 1 103 ? 22.989 -3.120 -39.966 1.00 83.38 103 LYS A O 1
ATOM 833 N N . THR A 1 104 ? 24.093 -2.395 -41.771 1.00 86.31 104 THR A N 1
ATOM 834 C CA . THR A 1 104 ? 25.445 -2.547 -41.208 1.00 86.31 104 THR A CA 1
ATOM 835 C C . THR A 1 104 ? 25.694 -1.611 -40.028 1.00 86.31 104 THR A C 1
ATOM 837 O O . THR A 1 104 ? 26.238 -2.046 -39.016 1.00 86.31 104 THR A O 1
ATOM 840 N N . ASP A 1 105 ? 25.259 -0.354 -40.123 1.00 87.25 105 ASP A N 1
ATOM 841 C CA . ASP A 1 105 ? 25.413 0.641 -39.060 1.00 87.25 105 ASP A CA 1
ATOM 842 C C . ASP A 1 105 ? 24.536 0.298 -37.843 1.00 87.25 105 ASP A C 1
ATOM 844 O O . ASP A 1 105 ? 24.994 0.400 -36.705 1.00 87.25 105 ASP A O 1
ATOM 848 N N . ILE A 1 106 ? 23.321 -0.212 -38.073 1.00 87.44 106 ILE A N 1
ATOM 849 C CA . ILE A 1 106 ? 22.412 -0.701 -37.021 1.00 87.44 106 ILE A CA 1
ATOM 850 C C . ILE A 1 106 ? 22.989 -1.949 -36.334 1.00 87.44 106 ILE A C 1
ATOM 852 O O . ILE A 1 106 ? 23.002 -2.037 -35.105 1.00 87.44 106 ILE A O 1
ATOM 856 N N . LEU A 1 107 ? 23.531 -2.902 -37.101 1.00 87.25 107 LEU A N 1
ATOM 857 C CA . LEU A 1 107 ? 24.194 -4.092 -36.553 1.00 87.25 107 LEU A CA 1
ATOM 858 C C . LEU A 1 107 ? 25.464 -3.739 -35.768 1.00 87.25 107 LEU A C 1
ATOM 860 O O . LEU A 1 107 ? 25.715 -4.326 -34.715 1.00 87.25 107 LEU A O 1
ATOM 864 N N . ARG A 1 108 ? 26.255 -2.773 -36.249 1.00 90.50 108 ARG A N 1
ATOM 865 C CA . ARG A 1 108 ? 27.424 -2.258 -35.524 1.00 90.50 108 ARG A CA 1
ATOM 866 C C . ARG A 1 108 ? 27.002 -1.588 -34.220 1.00 90.50 108 ARG A C 1
ATOM 868 O O . ARG A 1 108 ? 27.642 -1.812 -33.199 1.00 90.50 108 ARG A O 1
ATOM 875 N N . HIS A 1 109 ? 25.913 -0.820 -34.237 1.00 89.62 109 HIS A N 1
ATOM 876 C CA . HIS A 1 109 ? 25.363 -0.209 -33.032 1.00 89.62 109 HIS A CA 1
ATOM 877 C C . HIS A 1 109 ? 24.918 -1.259 -32.006 1.00 89.62 109 HIS A C 1
ATOM 879 O O . HIS A 1 109 ? 25.297 -1.150 -30.845 1.00 89.62 109 HIS A O 1
ATOM 885 N N . LYS A 1 110 ? 24.210 -2.316 -32.433 1.00 87.94 110 LYS A N 1
ATOM 886 C CA . LYS A 1 110 ? 23.810 -3.433 -31.554 1.00 87.94 110 LYS A CA 1
ATOM 887 C C . LYS A 1 110 ? 25.005 -4.062 -30.826 1.00 87.94 110 LYS A C 1
ATOM 889 O O . LYS A 1 110 ? 24.889 -4.445 -29.668 1.00 87.94 110 LYS A O 1
ATOM 894 N N . LYS A 1 111 ? 26.153 -4.164 -31.505 1.00 88.75 111 LYS A N 1
ATOM 895 C CA . LYS A 1 111 ? 27.406 -4.707 -30.953 1.00 88.75 111 LYS A CA 1
ATOM 896 C C . LYS A 1 111 ? 28.222 -3.701 -30.132 1.00 88.75 111 LYS A C 1
ATOM 898 O O . LYS A 1 111 ? 29.238 -4.086 -29.571 1.00 88.75 111 LYS A O 1
ATOM 903 N N . SER A 1 112 ? 27.828 -2.431 -30.080 1.00 92.38 112 SER A N 1
ATOM 904 C CA . SER A 1 112 ? 28.572 -1.401 -29.354 1.00 92.38 112 SER A CA 1
ATOM 905 C C . SER A 1 112 ? 28.479 -1.606 -27.841 1.00 92.38 112 SER A C 1
ATOM 907 O O . SER A 1 112 ? 27.414 -1.936 -27.314 1.00 92.38 112 SER A O 1
ATOM 909 N N . ASP A 1 113 ? 29.572 -1.322 -27.129 1.00 88.62 113 ASP A N 1
ATOM 910 C CA . ASP A 1 113 ? 29.655 -1.445 -25.668 1.00 88.62 113 ASP A CA 1
ATOM 911 C C . ASP A 1 113 ? 28.590 -0.615 -24.946 1.00 88.62 113 ASP A C 1
ATOM 913 O O . ASP A 1 113 ? 28.000 -1.068 -23.964 1.00 88.62 113 ASP A O 1
ATOM 917 N N . LYS A 1 114 ? 28.275 0.578 -25.470 1.00 89.75 114 LYS A N 1
ATOM 918 C CA . LYS A 1 114 ? 27.218 1.446 -24.925 1.00 89.75 114 LYS A CA 1
ATOM 919 C C . LYS A 1 114 ? 25.850 0.763 -24.962 1.00 89.75 114 LYS A C 1
ATOM 921 O O . LYS A 1 114 ? 25.110 0.805 -23.986 1.00 89.75 114 LYS A O 1
ATOM 926 N N . HIS A 1 115 ? 25.528 0.111 -26.076 1.00 90.19 115 HIS A N 1
ATOM 927 C CA . HIS A 1 115 ? 24.254 -0.581 -26.242 1.00 90.19 115 HIS A CA 1
ATOM 928 C C . HIS A 1 115 ? 24.188 -1.848 -25.387 1.00 90.19 115 HIS A C 1
ATOM 930 O O . HIS A 1 115 ? 23.211 -2.061 -24.669 1.00 90.19 115 HIS A O 1
ATOM 936 N N . SER A 1 116 ? 25.247 -2.661 -25.409 1.00 89.44 116 SER A N 1
ATOM 937 C CA . SER A 1 116 ? 25.331 -3.907 -24.640 1.00 89.44 116 SER A CA 1
ATOM 938 C C . SER A 1 116 ? 25.244 -3.666 -23.126 1.00 89.44 116 SER A C 1
ATOM 940 O O . SER A 1 116 ? 24.439 -4.296 -22.434 1.00 89.44 116 SER A O 1
ATOM 942 N N . SER A 1 117 ? 26.014 -2.704 -22.606 1.00 88.06 117 SER A N 1
ATOM 943 C CA . SER A 1 117 ? 26.025 -2.365 -21.175 1.00 88.06 117 SER A CA 1
ATOM 944 C C . SER A 1 117 ? 24.665 -1.873 -20.681 1.00 88.06 117 SER A C 1
ATOM 946 O O . SER A 1 117 ? 24.179 -2.342 -19.650 1.00 88.06 117 SER A O 1
ATOM 948 N N . LEU A 1 118 ? 24.012 -0.983 -21.427 1.00 88.00 118 LEU A N 1
ATOM 949 C CA . LEU A 1 118 ? 22.724 -0.426 -21.032 1.00 88.00 118 LEU A CA 1
ATOM 950 C C . LEU A 1 118 ? 21.589 -1.446 -21.157 1.00 88.00 118 LEU A C 1
ATOM 952 O O . LEU A 1 118 ? 20.772 -1.561 -20.246 1.00 88.00 118 LEU A O 1
ATOM 956 N N . THR A 1 119 ? 21.600 -2.269 -22.207 1.00 87.62 119 THR A N 1
ATOM 957 C CA . THR A 1 119 ? 20.653 -3.386 -22.354 1.00 87.62 119 THR A CA 1
ATOM 958 C C . THR A 1 119 ? 20.765 -4.355 -21.177 1.00 87.62 119 THR A C 1
ATOM 960 O O . THR A 1 119 ? 19.754 -4.732 -20.584 1.00 87.62 119 THR A O 1
ATOM 963 N N . ARG A 1 120 ? 21.993 -4.700 -20.765 1.00 87.31 120 ARG A N 1
ATOM 964 C CA . ARG A 1 120 ? 22.237 -5.557 -19.597 1.00 87.31 120 ARG A CA 1
ATOM 965 C C . ARG A 1 120 ? 21.715 -4.930 -18.302 1.00 87.31 120 ARG A C 1
ATOM 967 O O . ARG A 1 120 ? 21.183 -5.643 -17.454 1.00 87.31 120 ARG A O 1
ATOM 974 N N . THR A 1 121 ? 21.862 -3.619 -18.131 1.00 85.62 121 THR A N 1
ATOM 975 C CA . THR A 1 121 ? 21.341 -2.895 -16.961 1.00 85.62 121 THR A CA 1
ATOM 976 C C . THR A 1 121 ? 19.814 -2.894 -16.938 1.00 85.62 121 THR A C 1
ATOM 978 O O . THR A 1 121 ? 19.219 -3.202 -15.908 1.00 85.62 121 THR A O 1
ATOM 981 N N . ILE A 1 122 ? 19.171 -2.634 -18.078 1.00 84.88 122 ILE A N 1
ATOM 982 C CA . ILE A 1 122 ? 17.708 -2.658 -18.209 1.00 84.88 122 ILE A CA 1
ATOM 983 C C . ILE A 1 122 ? 17.154 -4.056 -17.907 1.00 84.88 122 ILE A C 1
ATOM 985 O O . ILE A 1 122 ? 16.178 -4.169 -17.176 1.00 84.88 122 ILE A O 1
ATOM 989 N N . GLN A 1 123 ? 17.798 -5.121 -18.396 1.00 83.12 123 GLN A N 1
ATOM 990 C CA . GLN A 1 123 ? 17.387 -6.504 -18.115 1.00 83.12 123 GLN A CA 1
ATOM 991 C C . GLN A 1 123 ? 17.495 -6.880 -16.630 1.00 83.12 123 GLN A C 1
ATOM 993 O O . GLN A 1 123 ? 16.679 -7.650 -16.130 1.00 83.12 123 GLN A O 1
ATOM 998 N N . LYS A 1 124 ? 18.500 -6.355 -15.918 1.00 83.31 124 LYS A N 1
ATOM 999 C CA . LYS A 1 124 ? 18.684 -6.609 -14.479 1.00 83.31 124 LYS A CA 1
ATOM 1000 C C . LYS A 1 124 ? 17.683 -5.848 -13.611 1.00 83.31 124 LYS A C 1
ATOM 1002 O O . LYS A 1 124 ? 17.323 -6.325 -12.536 1.00 83.31 124 LYS A O 1
ATOM 1007 N N . ASN A 1 125 ? 17.254 -4.670 -14.052 1.00 82.88 125 ASN A N 1
ATOM 1008 C CA . ASN A 1 125 ? 16.295 -3.864 -13.314 1.00 82.88 125 ASN A CA 1
ATOM 1009 C C . ASN A 1 125 ? 14.892 -4.473 -13.427 1.00 82.88 125 ASN A C 1
ATOM 1011 O O . ASN A 1 125 ? 14.332 -4.617 -14.513 1.00 82.88 125 ASN A O 1
ATOM 1015 N N . LYS A 1 126 ? 14.292 -4.818 -12.282 1.00 72.81 126 LYS A N 1
ATOM 1016 C CA . LYS A 1 126 ? 12.894 -5.262 -12.239 1.00 72.81 126 LYS A CA 1
ATOM 1017 C C . LYS A 1 126 ? 11.989 -4.112 -12.676 1.00 72.81 126 LYS A C 1
ATOM 1019 O O . LYS A 1 126 ? 12.187 -2.969 -12.264 1.00 72.81 126 LYS A O 1
ATOM 1024 N N . LYS A 1 127 ? 10.966 -4.418 -13.480 1.00 77.19 127 LYS A N 1
ATOM 1025 C CA . LYS A 1 127 ? 9.939 -3.435 -13.848 1.00 77.19 127 LYS A CA 1
ATOM 1026 C C . LYS A 1 127 ? 9.321 -2.871 -12.570 1.00 77.19 127 LYS A C 1
ATOM 1028 O O . LYS A 1 127 ? 8.871 -3.642 -11.722 1.00 77.19 127 LYS A O 1
ATOM 1033 N N . ILE A 1 128 ? 9.256 -1.544 -12.466 1.00 74.88 128 ILE A N 1
ATOM 1034 C CA . ILE A 1 128 ? 8.670 -0.827 -11.321 1.00 74.88 128 ILE A CA 1
ATOM 1035 C C . ILE A 1 128 ? 7.256 -1.347 -11.008 1.00 74.88 128 ILE A C 1
ATOM 1037 O O . ILE A 1 128 ? 6.904 -1.506 -9.845 1.00 74.88 128 ILE A O 1
ATOM 1041 N N . SER A 1 129 ? 6.490 -1.741 -12.032 1.00 68.62 129 SER A N 1
ATOM 1042 C CA . SER A 1 129 ? 5.161 -2.349 -11.883 1.00 68.62 129 SER A CA 1
ATOM 1043 C C . SER A 1 129 ? 5.129 -3.571 -10.958 1.00 68.62 129 SER A C 1
ATOM 1045 O O . SER A 1 129 ? 4.168 -3.739 -10.220 1.00 68.62 129 SER A O 1
ATOM 1047 N N . SER A 1 130 ? 6.181 -4.395 -10.950 1.00 67.88 130 SER A N 1
ATOM 1048 C CA . SER A 1 130 ? 6.270 -5.575 -10.076 1.00 67.88 130 SER A CA 1
ATOM 1049 C C . SER A 1 130 ? 6.549 -5.234 -8.608 1.00 67.88 130 SER A C 1
ATOM 1051 O O . SER A 1 130 ? 6.235 -6.026 -7.728 1.00 67.88 130 SER A O 1
ATOM 1053 N N . LEU A 1 131 ? 7.102 -4.050 -8.330 1.00 66.62 131 LEU A N 1
ATOM 1054 C CA . LEU A 1 131 ? 7.304 -3.544 -6.966 1.00 66.62 131 LEU A CA 1
ATOM 1055 C C . LEU A 1 131 ? 6.037 -2.888 -6.399 1.00 66.62 131 LEU A C 1
ATOM 1057 O O . LEU A 1 131 ? 5.909 -2.717 -5.192 1.00 66.62 131 LEU A O 1
ATOM 1061 N N . LEU A 1 132 ? 5.105 -2.516 -7.275 1.00 71.06 132 LEU A N 1
ATOM 1062 C CA . LEU A 1 132 ? 3.844 -1.854 -6.950 1.00 71.06 132 LEU A CA 1
ATOM 1063 C C . LEU A 1 132 ? 2.673 -2.832 -6.858 1.00 71.06 132 LEU A C 1
ATOM 1065 O O . LEU A 1 132 ? 1.526 -2.396 -6.962 1.00 71.06 132 LEU A O 1
ATOM 1069 N N . ASP A 1 133 ? 2.924 -4.128 -6.660 1.00 72.94 133 ASP A N 1
ATOM 1070 C CA . ASP A 1 133 ? 1.853 -5.109 -6.503 1.00 72.94 133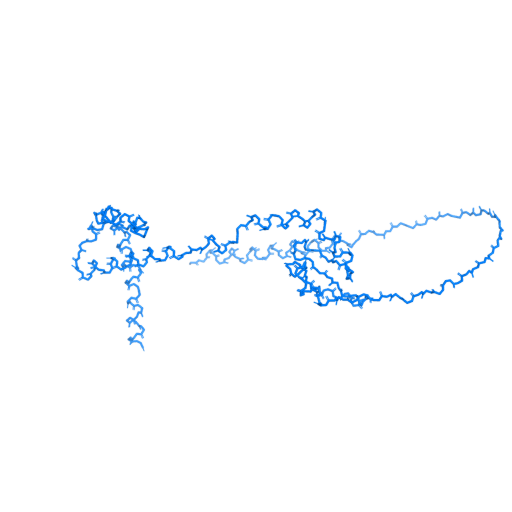 ASP A CA 1
ATOM 1071 C C . ASP A 1 133 ? 1.122 -4.901 -5.163 1.00 72.94 133 ASP A C 1
ATOM 1073 O O . ASP A 1 133 ? 1.369 -5.540 -4.141 1.00 72.94 133 ASP A O 1
ATOM 1077 N N . LYS A 1 134 ? 0.213 -3.921 -5.160 1.00 80.38 134 LYS A N 1
ATOM 1078 C CA . LYS A 1 134 ? -0.618 -3.531 -4.019 1.00 80.38 134 LYS A CA 1
ATOM 1079 C C . LYS A 1 134 ? -1.756 -4.526 -3.777 1.00 80.38 134 LYS A C 1
ATOM 1081 O O . LYS A 1 134 ? -2.551 -4.313 -2.866 1.00 80.38 134 LYS A O 1
ATOM 1086 N N . SER A 1 135 ? -1.850 -5.605 -4.560 1.00 85.44 135 SER A N 1
ATOM 1087 C CA . SER A 1 135 ? -2.916 -6.605 -4.451 1.00 85.44 135 SER A CA 1
ATOM 1088 C C . SER A 1 135 ? -3.035 -7.157 -3.027 1.00 85.44 135 SER A C 1
ATOM 1090 O O . SER A 1 135 ? -4.124 -7.161 -2.453 1.00 85.44 135 SER A O 1
ATOM 1092 N N . HIS A 1 136 ? -1.912 -7.537 -2.405 1.00 88.12 136 HIS A N 1
ATOM 1093 C CA . HIS A 1 136 ? -1.911 -8.009 -1.017 1.00 88.12 136 HIS A CA 1
ATOM 1094 C C . HIS A 1 136 ? -2.309 -6.905 -0.029 1.00 88.12 136 HIS A C 1
ATOM 1096 O O . HIS A 1 136 ? -3.160 -7.110 0.834 1.00 88.12 136 HIS A O 1
ATOM 1102 N N . TYR A 1 137 ? -1.747 -5.707 -0.205 1.00 89.31 137 TYR A N 1
ATOM 1103 C CA . TYR A 1 137 ? -2.023 -4.549 0.642 1.00 89.31 137 TYR A CA 1
ATOM 1104 C C . TYR A 1 137 ? -3.520 -4.209 0.699 1.00 89.31 137 TYR A C 1
ATOM 1106 O O . TYR A 1 137 ? -4.071 -4.021 1.784 1.00 89.31 137 TYR A O 1
ATOM 1114 N N . TYR A 1 138 ? -4.200 -4.180 -0.452 1.00 91.62 138 TYR A N 1
ATOM 1115 C CA . TYR A 1 138 ? -5.635 -3.900 -0.499 1.00 91.62 138 TYR A CA 1
ATOM 1116 C C . TYR A 1 138 ? -6.459 -4.998 0.178 1.00 91.62 138 TYR A C 1
ATOM 1118 O O . TYR A 1 138 ? -7.396 -4.675 0.900 1.00 91.62 138 TYR A O 1
ATOM 1126 N N . LYS A 1 139 ? -6.079 -6.275 0.035 1.00 93.19 139 LYS A N 1
ATOM 1127 C CA . LYS A 1 139 ? -6.760 -7.390 0.716 1.00 93.19 139 LYS A CA 1
ATOM 1128 C C . LYS A 1 139 ? -6.694 -7.263 2.239 1.00 93.19 139 LYS A C 1
ATOM 1130 O O . LYS A 1 139 ? -7.720 -7.422 2.898 1.00 93.19 139 LYS A O 1
ATOM 1135 N N . VAL A 1 140 ? -5.527 -6.908 2.787 1.00 93.62 140 VAL A N 1
ATOM 1136 C CA . VAL A 1 140 ? -5.368 -6.640 4.228 1.00 93.62 140 VAL A CA 1
ATOM 1137 C C . VAL A 1 140 ? -6.250 -5.464 4.648 1.00 93.62 140 VAL A C 1
ATOM 1139 O O . VAL A 1 140 ? -7.005 -5.575 5.608 1.00 93.62 140 VAL A O 1
ATOM 1142 N N . LYS A 1 141 ? -6.249 -4.360 3.890 1.00 92.88 141 LYS A N 1
ATOM 1143 C CA . LYS A 1 141 ? -7.086 -3.187 4.195 1.00 92.88 141 LYS A CA 1
ATOM 1144 C C . LYS A 1 141 ? -8.580 -3.495 4.176 1.00 92.88 141 LYS A C 1
ATOM 1146 O O . LYS A 1 141 ? -9.303 -3.063 5.069 1.00 92.88 141 LYS A O 1
ATOM 1151 N N . THR A 1 142 ? -9.045 -4.260 3.194 1.00 93.19 142 THR A N 1
ATOM 1152 C CA . THR A 1 142 ? -10.442 -4.696 3.128 1.00 93.19 142 THR A CA 1
ATOM 1153 C C . THR A 1 142 ? -10.811 -5.563 4.330 1.00 93.19 142 THR A C 1
ATOM 1155 O O . THR A 1 142 ? -11.893 -5.385 4.884 1.00 93.19 142 THR A O 1
ATOM 1158 N N . ALA A 1 143 ? -9.927 -6.463 4.768 1.00 94.19 143 ALA A N 1
ATOM 1159 C CA . ALA A 1 143 ? -10.153 -7.265 5.967 1.00 94.19 143 ALA A CA 1
ATOM 1160 C C . ALA A 1 143 ? -10.233 -6.397 7.239 1.00 94.19 143 ALA A C 1
ATOM 1162 O O . ALA A 1 143 ? -11.139 -6.601 8.042 1.00 94.19 143 ALA A O 1
ATOM 1163 N N . GLU A 1 144 ? -9.370 -5.383 7.390 1.00 93.56 144 GLU A N 1
ATOM 1164 C CA . GLU A 1 144 ? -9.422 -4.445 8.528 1.00 93.56 144 GLU A CA 1
ATOM 1165 C C . GLU A 1 144 ? -10.761 -3.705 8.599 1.00 93.56 144 GLU A C 1
ATOM 1167 O O . GLU A 1 144 ? -11.349 -3.593 9.672 1.00 93.56 144 GLU A O 1
ATOM 1172 N N . ILE A 1 145 ? -11.252 -3.216 7.456 1.00 94.12 145 ILE A N 1
ATOM 1173 C CA . ILE A 1 145 ? -12.520 -2.481 7.382 1.00 94.12 145 ILE A CA 1
ATOM 1174 C C . ILE A 1 145 ? -13.698 -3.405 7.694 1.00 94.12 145 ILE A C 1
ATOM 1176 O O . ILE A 1 145 ? -14.563 -3.030 8.480 1.00 94.12 145 ILE A O 1
ATOM 1180 N N . LYS A 1 146 ? -13.719 -4.620 7.129 1.00 93.69 146 LYS A N 1
ATOM 1181 C CA . LYS A 1 146 ? -14.774 -5.608 7.404 1.00 93.69 146 LYS A CA 1
ATOM 1182 C C . LYS A 1 146 ? -14.817 -5.995 8.878 1.00 93.69 146 LYS A C 1
ATOM 1184 O O . LYS A 1 146 ? -15.893 -6.065 9.460 1.00 93.69 146 LYS A O 1
ATOM 1189 N N . LEU A 1 147 ? -13.654 -6.202 9.490 1.00 93.25 147 LEU A N 1
ATOM 1190 C CA . LEU A 1 147 ? -13.570 -6.535 10.905 1.00 93.25 147 LEU A CA 1
ATOM 1191 C C . LEU A 1 147 ? -14.024 -5.363 11.785 1.00 93.25 147 LEU A C 1
ATOM 1193 O O . LEU A 1 147 ? -14.754 -5.564 12.748 1.00 93.25 147 LEU A O 1
ATOM 1197 N N . ALA A 1 148 ? -13.650 -4.133 11.424 1.00 93.50 148 ALA A N 1
ATOM 1198 C CA . ALA A 1 148 ? -14.128 -2.936 12.106 1.00 93.50 148 ALA A CA 1
ATOM 1199 C C . ALA A 1 148 ? -15.655 -2.778 12.000 1.00 93.50 148 ALA A C 1
ATOM 1201 O O . ALA A 1 148 ? -16.295 -2.464 13.000 1.00 93.50 148 ALA A O 1
ATOM 1202 N N . ALA A 1 149 ? -16.236 -3.030 10.823 1.00 93.25 149 ALA A N 1
ATOM 1203 C CA . ALA A 1 149 ? -17.681 -2.987 10.611 1.00 93.25 149 ALA A CA 1
ATOM 1204 C C . ALA A 1 149 ? -18.416 -4.041 11.458 1.00 93.25 149 ALA A C 1
ATOM 1206 O O . ALA A 1 149 ? -19.353 -3.694 12.170 1.00 93.25 149 ALA A O 1
ATOM 1207 N N . ALA A 1 150 ? -17.922 -5.284 11.488 1.00 93.81 150 ALA A N 1
ATOM 1208 C CA . ALA A 1 150 ? -18.516 -6.362 12.284 1.00 93.81 150 ALA A CA 1
ATOM 1209 C C . ALA A 1 150 ? -18.559 -6.047 13.793 1.00 93.81 150 ALA A C 1
ATOM 1211 O O . ALA A 1 150 ? -19.509 -6.409 14.484 1.00 93.81 150 ALA A O 1
ATOM 1212 N N . LEU A 1 151 ? -17.554 -5.337 14.321 1.00 93.31 151 LEU A N 1
ATOM 1213 C CA . LEU A 1 151 ? -17.558 -4.898 15.723 1.00 93.31 151 LEU A CA 1
ATOM 1214 C C . LEU A 1 151 ? -18.629 -3.846 16.001 1.00 93.31 151 LEU A C 1
ATOM 1216 O O . LEU A 1 151 ? -19.229 -3.868 17.072 1.00 93.31 151 LEU A O 1
ATOM 1220 N N . VAL A 1 152 ? -18.848 -2.924 15.059 1.00 93.19 152 VAL A N 1
ATOM 1221 C CA . VAL A 1 152 ? -19.889 -1.895 15.176 1.00 93.19 152 VAL A CA 1
ATOM 1222 C C . VAL A 1 152 ? -21.269 -2.540 15.120 1.00 93.19 152 VAL A C 1
ATOM 1224 O O . VAL A 1 152 ? -22.100 -2.249 15.974 1.00 93.19 152 VAL A O 1
ATOM 1227 N N . GLU A 1 153 ? -21.488 -3.455 14.173 1.00 92.75 153 GLU A N 1
ATOM 1228 C CA . GLU A 1 153 ? -22.739 -4.213 14.046 1.00 92.75 153 GLU A CA 1
ATOM 1229 C C . GLU A 1 153 ? -23.046 -5.023 15.313 1.00 92.75 153 GLU A C 1
ATOM 1231 O O . GLU A 1 153 ? -24.176 -5.018 15.794 1.00 92.75 153 GLU A O 1
ATOM 1236 N N . GLY A 1 154 ? -22.033 -5.669 15.896 1.00 93.25 154 GLY A N 1
ATOM 1237 C CA . GLY A 1 154 ? -22.166 -6.429 17.139 1.00 93.25 154 GLY A CA 1
ATOM 1238 C C . GLY A 1 154 ? -22.153 -5.590 18.422 1.00 93.25 154 GLY A C 1
ATOM 1239 O O . GLY A 1 154 ? -22.197 -6.169 19.506 1.00 93.25 154 GLY A O 1
ATOM 1240 N N . ASN A 1 155 ? -22.042 -4.257 18.331 1.00 93.12 155 ASN A N 1
ATOM 1241 C CA . ASN A 1 155 ? -21.848 -3.351 19.472 1.00 93.12 155 ASN A CA 1
ATOM 1242 C C . ASN A 1 155 ? -20.727 -3.812 20.436 1.00 93.12 155 ASN A C 1
ATOM 1244 O O . ASN A 1 155 ? -20.834 -3.717 21.661 1.00 93.12 155 ASN A O 1
ATOM 1248 N N . VAL A 1 156 ? -19.643 -4.356 19.880 1.00 93.12 156 VAL A N 1
ATOM 1249 C CA . VAL A 1 156 ? -18.515 -4.896 20.644 1.00 93.12 156 VAL A CA 1
ATOM 1250 C C . VAL A 1 156 ? -17.524 -3.771 20.957 1.00 93.12 156 VAL A C 1
ATOM 1252 O O . VAL A 1 156 ? -17.178 -2.987 20.066 1.00 93.12 156 VAL A O 1
ATOM 1255 N N . PRO A 1 157 ? -16.985 -3.687 22.189 1.00 93.00 157 PRO A N 1
ATOM 1256 C CA . PRO A 1 157 ? -15.975 -2.691 22.521 1.00 93.00 157 PRO A CA 1
ATOM 1257 C C . PRO A 1 157 ? -14.749 -2.792 21.607 1.00 93.00 157 PRO A C 1
ATOM 1259 O O . PRO A 1 157 ? -14.158 -3.860 21.464 1.00 93.00 157 PRO A O 1
ATOM 1262 N N . PHE A 1 158 ? -14.269 -1.664 21.074 1.00 92.31 158 PHE A N 1
ATOM 1263 C CA . PHE A 1 158 ? -13.068 -1.644 20.220 1.00 92.31 158 PHE A CA 1
ATOM 1264 C C . PHE A 1 158 ? -11.794 -2.122 20.926 1.00 92.31 158 PHE A C 1
ATOM 1266 O O . PHE A 1 158 ? -10.811 -2.441 20.262 1.00 92.31 158 PHE A O 1
ATOM 1273 N N . LEU A 1 159 ? -11.803 -2.177 22.261 1.00 93.25 159 LEU A N 1
ATOM 1274 C CA . LEU A 1 159 ? -10.734 -2.777 23.059 1.00 93.25 159 LEU A CA 1
ATOM 1275 C C . LEU A 1 159 ? -10.556 -4.272 22.746 1.00 93.25 159 LEU A C 1
ATOM 1277 O O . LEU A 1 159 ? -9.442 -4.776 22.816 1.00 93.25 159 LEU A O 1
ATOM 1281 N N . PHE A 1 160 ? -11.620 -4.961 22.322 1.00 91.88 160 PHE A N 1
ATOM 1282 C CA . PHE A 1 160 ? -11.561 -6.366 21.920 1.00 91.88 160 PHE A CA 1
ATOM 1283 C C . PHE A 1 160 ? -10.600 -6.607 20.746 1.00 91.88 160 PHE A C 1
ATOM 1285 O O . PHE A 1 160 ? -10.012 -7.676 20.638 1.00 91.88 160 PHE A O 1
ATOM 1292 N N . MET A 1 161 ? -10.349 -5.605 19.898 1.00 93.44 161 MET A N 1
ATOM 1293 C CA . MET A 1 161 ? -9.351 -5.735 18.830 1.00 93.44 161 MET A CA 1
ATOM 1294 C C . MET A 1 161 ? -7.924 -5.906 19.343 1.00 93.44 161 MET A C 1
ATOM 1296 O O . MET A 1 161 ? -7.112 -6.516 18.651 1.00 93.44 161 MET A O 1
ATOM 1300 N N . ASP A 1 162 ? -7.610 -5.403 20.539 1.00 92.62 162 ASP A N 1
ATOM 1301 C CA . ASP A 1 162 ? -6.266 -5.528 21.107 1.00 92.62 162 ASP A CA 1
ATOM 1302 C C . ASP A 1 162 ? -5.946 -6.978 21.495 1.00 92.62 162 ASP A C 1
ATOM 1304 O O . ASP A 1 162 ? -4.781 -7.372 21.449 1.00 92.62 162 ASP A O 1
ATOM 1308 N N . THR A 1 163 ? -6.969 -7.779 21.813 1.00 92.56 163 THR A N 1
ATOM 1309 C CA . THR A 1 163 ? -6.840 -9.221 22.055 1.00 92.56 163 THR A CA 1
ATOM 1310 C C . THR A 1 163 ? -7.088 -10.040 20.791 1.00 92.56 163 THR A C 1
ATOM 1312 O O . THR A 1 163 ? -6.386 -11.018 20.563 1.00 92.56 163 THR A O 1
ATOM 1315 N N . LEU A 1 164 ? -8.025 -9.638 19.929 1.00 92.25 164 LEU A N 1
ATOM 1316 C CA . LEU A 1 164 ? -8.364 -10.381 18.714 1.00 92.25 164 LEU A CA 1
ATOM 1317 C C . LEU A 1 164 ? -7.248 -10.350 17.661 1.00 92.25 164 LEU A C 1
ATOM 1319 O O . LEU A 1 164 ? -6.905 -11.389 17.104 1.00 92.25 164 LEU A O 1
ATOM 1323 N N . ALA A 1 165 ? -6.656 -9.183 17.389 1.00 91.62 165 ALA A N 1
ATOM 1324 C CA . ALA A 1 165 ? -5.625 -9.046 16.360 1.00 91.62 165 ALA A CA 1
ATOM 1325 C C . ALA A 1 165 ? -4.405 -9.971 16.554 1.00 91.62 165 ALA A C 1
ATOM 1327 O O . ALA A 1 165 ? -4.007 -10.600 15.578 1.00 91.62 165 ALA A O 1
ATOM 1328 N N . PRO A 1 166 ? -3.818 -10.125 17.761 1.00 92.50 166 PRO A N 1
ATOM 1329 C CA . PRO A 1 166 ? -2.730 -11.084 17.968 1.00 92.50 166 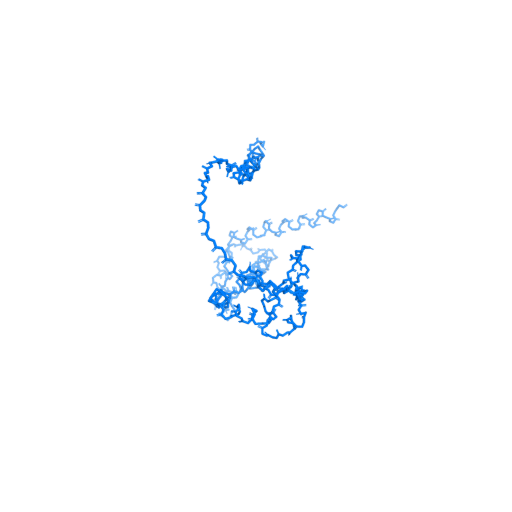PRO A CA 1
ATOM 1330 C C . PRO A 1 166 ? -3.177 -12.557 17.965 1.00 92.50 166 PRO A C 1
ATOM 1332 O O . PRO A 1 166 ? -2.330 -13.430 17.788 1.00 92.50 166 PRO A O 1
ATOM 1335 N N . LEU A 1 167 ? -4.471 -12.851 18.143 1.00 93.12 167 LEU A N 1
ATOM 1336 C CA . LEU A 1 167 ? -5.005 -14.218 18.078 1.00 93.12 167 LEU A CA 1
ATOM 1337 C C . LEU A 1 167 ? -5.208 -14.702 16.636 1.00 93.12 167 LEU A C 1
ATOM 1339 O O . LEU A 1 167 ? -5.036 -15.886 16.361 1.00 93.12 167 LEU A O 1
ATOM 1343 N N . LEU A 1 168 ? -5.529 -13.811 15.695 1.00 92.31 168 LEU A N 1
ATOM 1344 C CA . LEU A 1 168 ? -5.808 -14.190 14.303 1.00 92.31 168 LEU A CA 1
ATOM 1345 C C . LEU A 1 168 ? -4.654 -14.946 13.608 1.00 92.31 168 LEU A C 1
ATOM 1347 O O . LEU A 1 168 ? -4.943 -15.962 12.979 1.00 92.31 168 LEU A O 1
ATOM 1351 N N . PRO A 1 169 ? -3.371 -14.556 13.748 1.00 92.56 169 PRO A N 1
ATOM 1352 C CA . PRO A 1 169 ? -2.254 -15.328 13.199 1.00 92.56 169 PRO A CA 1
ATOM 1353 C C . PRO A 1 169 ? -2.062 -16.702 13.858 1.00 92.56 169 PRO A C 1
ATOM 1355 O O . PRO A 1 169 ? -1.510 -17.601 13.233 1.00 92.56 169 PRO A O 1
ATOM 1358 N N . GLN A 1 170 ? -2.490 -16.867 15.116 1.00 91.75 170 GLN A N 1
ATOM 1359 C CA . GLN A 1 170 ? -2.397 -18.146 15.835 1.00 91.75 170 GLN A CA 1
ATOM 1360 C C . GLN A 1 170 ? -3.484 -19.122 15.376 1.00 91.75 170 GLN A C 1
ATOM 1362 O O . GLN A 1 170 ? -3.238 -20.319 15.278 1.00 91.75 170 GLN A O 1
ATOM 1367 N N . ILE A 1 171 ? -4.679 -18.601 15.085 1.00 93.25 171 ILE A N 1
ATOM 1368 C CA . ILE A 1 171 ? -5.822 -19.386 14.605 1.00 93.25 171 ILE A CA 1
ATOM 1369 C C . ILE A 1 171 ? -5.660 -19.725 13.115 1.00 93.25 171 ILE A C 1
ATOM 1371 O O . ILE A 1 171 ? -6.000 -20.830 12.699 1.00 93.25 171 ILE A O 1
ATOM 1375 N N . PHE A 1 172 ? -5.123 -18.793 12.319 1.00 91.75 172 PHE A N 1
ATOM 1376 C CA . PHE A 1 172 ? -4.992 -18.909 10.862 1.00 91.75 172 PHE A CA 1
ATOM 1377 C C . PHE A 1 172 ? -3.532 -18.734 10.400 1.00 91.75 172 PHE A C 1
ATOM 1379 O O . PHE A 1 172 ? -3.185 -17.701 9.818 1.00 91.75 172 PHE A O 1
ATOM 1386 N N . PRO A 1 173 ? -2.651 -19.721 10.648 1.00 89.38 173 PRO A N 1
ATOM 1387 C CA . PRO A 1 173 ? -1.239 -19.639 10.260 1.00 89.38 173 PRO A CA 1
ATOM 1388 C C . PRO A 1 173 ? -1.014 -19.768 8.743 1.00 89.38 173 PRO A C 1
ATOM 1390 O O . PRO A 1 173 ? 0.042 -19.404 8.229 1.00 89.38 173 PRO A O 1
ATOM 1393 N N . ASP A 1 174 ? -1.996 -20.291 8.015 1.00 92.00 174 ASP A N 1
ATOM 1394 C CA . ASP A 1 174 ? -1.995 -20.465 6.563 1.00 92.00 174 ASP A CA 1
ATOM 1395 C C . ASP A 1 174 ? -2.202 -19.142 5.803 1.00 92.00 174 ASP A C 1
ATOM 1397 O O . ASP A 1 174 ? -1.716 -18.959 4.681 1.00 92.00 174 ASP A O 1
ATOM 1401 N N . SER A 1 175 ? -2.903 -18.190 6.419 1.00 92.56 175 SER A N 1
ATOM 1402 C CA . SER A 1 175 ? -3.274 -16.927 5.794 1.00 92.56 175 SER A CA 1
ATOM 1403 C C . SER A 1 175 ? -2.239 -15.829 6.038 1.00 92.56 175 SER A C 1
ATOM 1405 O O . SER A 1 175 ? -2.151 -15.238 7.116 1.00 92.56 175 SER A O 1
ATOM 1407 N N . LYS A 1 176 ? -1.528 -15.437 4.971 1.00 91.69 176 LYS A N 1
ATOM 1408 C CA . LYS A 1 176 ? -0.654 -14.244 4.979 1.00 91.69 176 LYS A CA 1
ATOM 1409 C C . LYS A 1 176 ? -1.410 -12.962 5.345 1.00 91.69 176 LYS A C 1
ATOM 1411 O O . LYS A 1 176 ? -0.853 -12.082 5.990 1.00 91.69 176 LYS A O 1
ATOM 1416 N N . ILE A 1 177 ? -2.692 -12.879 4.978 1.00 91.50 177 ILE A N 1
ATOM 1417 C CA . ILE A 1 177 ? -3.542 -11.722 5.281 1.00 91.50 177 ILE A CA 1
ATOM 1418 C C . ILE A 1 177 ? -3.758 -11.615 6.790 1.00 91.50 177 ILE A C 1
ATOM 1420 O O . ILE A 1 177 ? -3.663 -10.516 7.319 1.00 91.50 177 ILE A O 1
ATOM 1424 N N . ALA A 1 178 ? -4.029 -12.734 7.471 1.00 88.94 178 ALA A N 1
ATOM 1425 C CA . ALA A 1 178 ? -4.245 -12.754 8.917 1.00 88.94 178 ALA A CA 1
ATOM 1426 C C . ALA A 1 178 ? -2.970 -12.387 9.688 1.00 88.94 178 ALA A C 1
ATOM 1428 O O . ALA A 1 178 ? -3.049 -11.660 10.673 1.00 88.94 178 ALA A O 1
ATOM 1429 N N . CYS A 1 179 ? -1.805 -12.828 9.202 1.00 89.12 179 CYS A N 1
ATOM 1430 C CA . CYS A 1 179 ? -0.505 -12.469 9.771 1.00 89.12 179 CYS A CA 1
ATOM 1431 C C . CYS A 1 179 ? -0.234 -10.955 9.694 1.00 89.12 179 CYS A C 1
ATOM 1433 O O . CYS A 1 179 ? 0.152 -10.340 10.687 1.00 89.12 179 CYS A O 1
ATOM 1435 N N . ASP A 1 180 ? -0.519 -10.342 8.543 1.00 90.62 180 ASP A N 1
ATOM 1436 C CA . ASP A 1 180 ? -0.310 -8.905 8.320 1.00 90.62 180 ASP A CA 1
ATOM 1437 C C . ASP A 1 180 ? -1.439 -8.024 8.896 1.00 90.62 180 ASP A C 1
ATOM 1439 O O . ASP A 1 180 ? -1.321 -6.793 8.935 1.00 90.62 180 ASP A O 1
ATOM 1443 N N . LEU A 1 181 ? -2.544 -8.623 9.359 1.00 89.19 181 LEU A N 1
ATOM 1444 C CA . LEU A 1 181 ? -3.706 -7.925 9.908 1.00 89.19 181 LEU A CA 1
ATOM 1445 C C . LEU A 1 181 ? -3.449 -7.426 11.340 1.00 89.19 181 LEU A C 1
ATOM 1447 O O . LEU A 1 181 ? -4.024 -7.903 12.315 1.00 89.19 181 LEU A O 1
ATOM 1451 N N . ALA A 1 182 ? -2.619 -6.397 11.473 1.00 86.38 182 ALA A N 1
ATOM 1452 C CA . ALA A 1 182 ? -2.372 -5.727 12.744 1.00 86.38 182 ALA A CA 1
ATOM 1453 C C . ALA A 1 182 ? -3.248 -4.466 12.878 1.00 86.38 182 ALA A C 1
ATOM 1455 O O . ALA A 1 182 ? -2.830 -3.346 12.547 1.00 86.38 182 ALA A O 1
ATOM 1456 N N . SER A 1 183 ? -4.483 -4.623 13.369 1.00 89.19 183 SER A N 1
ATOM 1457 C CA . SER A 1 183 ? -5.339 -3.495 13.771 1.00 89.19 183 SER A CA 1
ATOM 1458 C C . SER A 1 183 ? -5.668 -3.551 15.256 1.00 89.19 183 SER A C 1
ATOM 1460 O O . SER A 1 183 ? -6.150 -4.554 15.752 1.00 89.19 183 SER A O 1
ATOM 1462 N N . LYS A 1 184 ? -5.409 -2.453 15.962 1.00 93.00 184 LYS A N 1
ATOM 1463 C CA . LYS A 1 184 ? -5.660 -2.290 17.400 1.00 93.00 184 LYS A CA 1
ATOM 1464 C C . LYS A 1 184 ? -6.766 -1.268 17.636 1.00 93.00 184 LYS A C 1
ATOM 1466 O O . LYS A 1 184 ? -7.209 -0.609 16.692 1.00 93.00 184 LYS A O 1
ATOM 1471 N N . ARG A 1 185 ? -7.158 -1.060 18.893 1.00 94.06 185 ARG A N 1
ATOM 1472 C CA . ARG A 1 185 ? -8.232 -0.139 19.299 1.00 94.06 185 ARG A CA 1
ATOM 1473 C C . ARG A 1 185 ? -8.176 1.223 18.601 1.00 94.06 185 ARG A C 1
ATOM 1475 O O . ARG A 1 185 ? -9.176 1.669 18.041 1.00 94.06 185 ARG A O 1
ATOM 1482 N N . THR A 1 186 ? -7.029 1.907 18.637 1.00 93.44 186 THR A N 1
ATOM 1483 C CA . THR A 1 186 ? -6.885 3.270 18.085 1.00 93.44 186 THR A CA 1
ATOM 1484 C C . THR A 1 186 ? -7.096 3.292 16.578 1.00 93.44 186 THR A C 1
ATOM 1486 O O . THR A 1 186 ? -7.873 4.100 16.081 1.00 93.44 186 THR A O 1
ATOM 1489 N N . LYS A 1 187 ? -6.478 2.352 15.862 1.00 93.25 187 LYS A N 1
ATOM 1490 C CA . LYS A 1 187 ? -6.604 2.221 14.411 1.00 93.25 187 LYS A CA 1
ATOM 1491 C C . LYS A 1 187 ? -8.029 1.866 13.995 1.00 93.25 187 LYS A C 1
ATOM 1493 O O . LYS A 1 187 ? -8.568 2.517 13.107 1.00 93.25 187 LYS A O 1
ATOM 1498 N N . THR A 1 188 ? -8.663 0.912 14.673 1.00 93.62 188 THR A N 1
ATOM 1499 C CA . THR A 1 188 ? -10.065 0.541 14.429 1.00 93.62 188 THR A CA 1
ATOM 1500 C C . THR A 1 188 ? -10.999 1.731 14.661 1.00 93.62 188 THR A C 1
ATOM 1502 O O . THR A 1 188 ? -11.842 2.026 13.819 1.00 93.62 188 THR A O 1
ATOM 1505 N N . THR A 1 189 ? -10.782 2.493 15.738 1.00 93.81 189 THR A N 1
ATOM 1506 C CA . THR A 1 189 ? -11.552 3.715 16.021 1.00 93.81 189 THR A CA 1
ATOM 1507 C C . THR A 1 189 ? -11.379 4.757 14.914 1.00 93.81 189 THR A C 1
ATOM 1509 O O . THR A 1 189 ? -12.359 5.350 14.471 1.00 93.81 189 THR A O 1
ATOM 1512 N N . SER A 1 190 ? -10.148 4.973 14.441 1.00 93.69 190 SER A N 1
ATOM 1513 C CA . SER A 1 190 ? -9.870 5.902 13.342 1.00 93.69 190 SER A CA 1
ATOM 1514 C C . SER A 1 190 ? -10.503 5.450 12.027 1.00 93.69 190 SER A C 1
ATOM 1516 O O . SER A 1 190 ? -11.072 6.280 11.332 1.00 93.69 190 SER A O 1
ATOM 1518 N N . ILE A 1 191 ? -10.465 4.156 11.693 1.00 94.06 191 ILE A N 1
ATOM 1519 C CA . ILE A 1 191 ? -11.112 3.619 10.482 1.00 94.06 191 ILE A CA 1
ATOM 1520 C C . ILE A 1 191 ? -12.617 3.896 10.515 1.00 94.06 191 ILE A C 1
ATOM 1522 O O . ILE A 1 191 ? -13.182 4.357 9.525 1.00 94.06 191 ILE A O 1
ATOM 1526 N N . ILE A 1 192 ? -13.262 3.658 11.655 1.00 93.44 192 ILE A N 1
ATOM 1527 C CA . ILE A 1 192 ? -14.704 3.861 11.791 1.00 93.44 192 ILE A CA 1
ATOM 1528 C C . ILE A 1 192 ? -15.049 5.349 11.719 1.00 93.44 192 ILE A C 1
ATOM 1530 O O . ILE A 1 192 ? -15.931 5.726 10.957 1.00 93.44 192 ILE A O 1
ATOM 1534 N N . LYS A 1 193 ? -14.345 6.207 12.465 1.00 92.00 193 LYS A N 1
ATOM 1535 C CA . LYS A 1 193 ? -14.640 7.648 12.504 1.00 92.00 193 LYS A CA 1
ATOM 1536 C C . LYS A 1 193 ? -14.322 8.351 11.186 1.00 92.00 193 LYS A C 1
ATOM 1538 O O . LYS A 1 193 ? -15.155 9.083 10.662 1.00 92.00 193 LYS A O 1
ATOM 1543 N N . GLU A 1 194 ? -13.120 8.137 10.660 1.00 93.00 194 GLU A N 1
ATOM 1544 C CA . GLU A 1 194 ? -12.598 8.908 9.532 1.00 93.00 194 GLU A CA 1
ATOM 1545 C C . GLU A 1 194 ? -13.008 8.334 8.180 1.00 93.00 194 GLU A C 1
ATOM 1547 O O . GLU A 1 194 ? -13.248 9.105 7.259 1.00 93.00 194 GLU A O 1
ATOM 1552 N N . ASN A 1 195 ? -13.101 7.009 8.038 1.00 89.94 195 ASN A N 1
ATOM 1553 C CA . ASN A 1 195 ? -13.431 6.407 6.745 1.00 89.94 195 ASN A CA 1
ATOM 1554 C C . ASN A 1 195 ? -14.925 6.096 6.655 1.00 89.94 195 ASN A C 1
ATOM 1556 O O . ASN A 1 195 ? -15.622 6.704 5.848 1.00 89.94 195 ASN A O 1
ATOM 1560 N N . LEU A 1 196 ? -15.424 5.180 7.493 1.00 90.56 196 LEU A N 1
ATOM 1561 C CA . LEU A 1 196 ? -16.824 4.738 7.422 1.00 90.56 196 LEU A CA 1
ATOM 1562 C C . LEU A 1 196 ? -17.793 5.877 7.764 1.00 90.56 196 LEU A C 1
ATOM 1564 O O . LEU A 1 196 ? -18.732 6.128 7.018 1.00 90.56 196 LEU A O 1
ATOM 1568 N N . GLY A 1 197 ? -17.528 6.618 8.842 1.00 91.38 197 GLY A N 1
ATOM 1569 C CA . GLY A 1 197 ? -18.365 7.733 9.283 1.00 91.38 197 GLY A CA 1
ATOM 1570 C C . GLY A 1 197 ? -18.502 8.824 8.222 1.00 91.38 197 GLY A C 1
ATOM 1571 O O . GLY A 1 197 ? -19.618 9.207 7.883 1.00 91.38 197 GLY A O 1
ATOM 1572 N N . LYS A 1 198 ? -17.383 9.277 7.638 1.00 92.50 198 LYS A N 1
ATOM 1573 C CA . LYS A 1 198 ? -17.408 10.275 6.554 1.00 92.50 198 LYS A CA 1
ATOM 1574 C C . LYS A 1 198 ? -18.082 9.744 5.290 1.00 92.50 198 LYS A C 1
ATOM 1576 O O . LYS A 1 198 ? -18.784 10.498 4.624 1.00 92.50 198 LYS A O 1
ATOM 1581 N N . TYR A 1 199 ? -17.886 8.466 4.962 1.00 92.50 199 TYR A N 1
ATOM 1582 C CA . TYR A 1 199 ? -18.534 7.839 3.810 1.00 92.50 199 TYR A CA 1
ATOM 1583 C C . TYR A 1 199 ? -20.061 7.866 3.944 1.00 92.50 199 TYR A C 1
ATOM 1585 O O . TYR A 1 199 ? -20.726 8.433 3.081 1.00 92.50 199 TYR A O 1
ATOM 1593 N N . PHE A 1 200 ? -20.601 7.365 5.060 1.00 90.81 200 PHE A N 1
ATOM 1594 C CA . PHE A 1 200 ? -22.047 7.360 5.296 1.00 90.81 200 PHE A CA 1
ATOM 1595 C C . PHE A 1 200 ? -22.629 8.773 5.389 1.00 90.81 200 PHE A C 1
ATOM 1597 O O . PHE A 1 200 ? -23.707 9.030 4.864 1.00 90.81 200 PHE A O 1
ATOM 1604 N N . GLN A 1 201 ? -21.911 9.723 5.999 1.00 92.06 201 GLN A N 1
ATOM 1605 C CA . GLN A 1 201 ? -22.337 11.126 6.018 1.00 92.06 201 GLN A CA 1
ATOM 1606 C C . GLN A 1 201 ? -22.470 11.701 4.604 1.00 92.06 201 GLN A C 1
ATOM 1608 O O . GLN A 1 201 ? -23.460 12.368 4.311 1.00 92.06 201 GLN A O 1
ATOM 1613 N N . ASN A 1 202 ? -21.508 11.430 3.721 1.00 92.81 202 ASN A N 1
ATOM 1614 C CA . ASN A 1 202 ? -21.548 11.903 2.338 1.00 92.81 202 ASN A CA 1
ATOM 1615 C C . ASN A 1 202 ? -22.654 11.219 1.525 1.00 92.81 202 ASN A C 1
ATOM 1617 O O . ASN A 1 202 ? -23.321 11.880 0.732 1.00 92.81 202 ASN A O 1
ATOM 1621 N N . GLU A 1 203 ? -22.862 9.919 1.730 1.00 93.75 203 GLU A N 1
ATOM 1622 C CA . GLU A 1 203 ? -23.934 9.148 1.094 1.00 93.75 203 GLU A CA 1
ATOM 1623 C C . GLU A 1 203 ? -25.311 9.709 1.476 1.00 93.75 203 GLU A C 1
ATOM 1625 O O . GLU A 1 203 ? -26.097 10.076 0.602 1.00 93.75 203 GLU A O 1
ATOM 1630 N N . ILE A 1 204 ? -25.556 9.901 2.775 1.00 93.69 204 ILE A N 1
ATOM 1631 C CA . ILE A 1 204 ? -26.787 10.510 3.293 1.00 93.69 204 ILE A CA 1
ATOM 1632 C C . ILE A 1 204 ? -26.974 11.927 2.730 1.00 93.69 204 ILE A C 1
ATOM 1634 O O . ILE A 1 204 ? -28.056 12.255 2.247 1.00 93.69 204 ILE A O 1
ATOM 1638 N N . CYS A 1 205 ? -25.925 12.759 2.723 1.00 92.56 205 CYS A N 1
ATOM 1639 C CA . CYS A 1 205 ? -25.985 14.106 2.142 1.00 92.56 205 CYS A CA 1
ATOM 1640 C C . CYS A 1 205 ? -26.298 14.106 0.638 1.00 92.56 205 CYS A C 1
ATOM 1642 O O . CYS A 1 205 ? -26.885 15.065 0.146 1.00 92.56 205 CYS A O 1
ATOM 1644 N N . THR A 1 206 ? -25.878 13.071 -0.093 1.00 95.19 206 THR A N 1
ATOM 1645 C CA . THR A 1 206 ? -26.116 12.952 -1.538 1.00 95.19 206 THR A CA 1
ATOM 1646 C C . THR A 1 206 ? -27.546 12.513 -1.829 1.00 95.19 206 THR A C 1
ATOM 1648 O O . THR A 1 206 ? -28.148 13.024 -2.760 1.00 95.19 206 THR A O 1
ATOM 1651 N N . HIS A 1 207 ? -28.106 11.597 -1.034 1.00 92.19 207 HIS A N 1
ATOM 1652 C CA . HIS A 1 207 ? -29.480 11.117 -1.219 1.00 92.19 207 HIS A CA 1
ATOM 1653 C C . HIS A 1 207 ? -30.555 12.085 -0.712 1.00 92.19 207 HIS A C 1
ATOM 1655 O O . HIS A 1 207 ? -31.688 12.031 -1.182 1.00 92.19 207 HIS A O 1
ATOM 1661 N N . LEU A 1 208 ? -30.224 12.943 0.256 1.00 85.12 208 LEU A N 1
ATOM 1662 C CA . LEU A 1 208 ? -31.143 13.950 0.797 1.00 85.12 208 LEU A CA 1
ATOM 1663 C C . LEU A 1 208 ? -31.141 15.279 0.020 1.00 85.12 208 LEU A C 1
ATOM 1665 O O . LEU A 1 208 ? -31.933 16.159 0.357 1.00 85.12 208 LEU A O 1
ATOM 1669 N N . ARG A 1 209 ? -30.254 15.455 -0.966 1.00 60.50 209 ARG A N 1
ATOM 1670 C CA . ARG A 1 209 ? -30.144 16.664 -1.795 1.00 60.50 209 ARG A CA 1
ATOM 1671 C C . ARG A 1 209 ? -30.720 16.417 -3.184 1.00 60.50 209 ARG A C 1
ATOM 1673 O O . ARG A 1 209 ? -31.368 17.356 -3.693 1.00 60.50 209 ARG A O 1
#

Radius of gyration: 35.78 Å; chains: 1; bounding box: 89×61×90 Å